Protein AF-A0A2U1AGS2-F1 (afdb_monomer_lite)

Structure (mmCIF, N/CA/C/O backbone):
data_AF-A0A2U1AGS2-F1
#
_entry.id   AF-A0A2U1AGS2-F1
#
loop_
_atom_site.group_PDB
_atom_site.id
_atom_site.type_symbol
_atom_site.label_atom_id
_atom_site.label_alt_id
_atom_site.label_comp_id
_atom_site.label_asym_id
_atom_site.label_entity_id
_atom_site.label_seq_id
_atom_site.pdbx_PDB_ins_code
_atom_site.Cartn_x
_atom_site.Cartn_y
_atom_site.Cartn_z
_atom_site.occupancy
_atom_site.B_iso_or_equiv
_atom_site.auth_seq_id
_atom_site.auth_comp_id
_atom_site.auth_asym_id
_atom_site.auth_atom_id
_atom_site.pdbx_PDB_model_num
ATOM 1 N N . MET A 1 1 ? -42.629 -7.059 48.530 1.00 58.09 1 MET A N 1
ATOM 2 C CA . MET A 1 1 ? -41.581 -8.035 48.136 1.00 58.09 1 MET A CA 1
ATOM 3 C C . MET A 1 1 ? -41.251 -8.932 49.321 1.00 58.09 1 MET A C 1
ATOM 5 O O . MET A 1 1 ? -41.163 -8.422 50.432 1.00 58.09 1 MET A O 1
ATOM 9 N N . LYS A 1 2 ? -41.100 -10.251 49.124 1.00 70.88 2 LYS A N 1
ATOM 10 C CA . LYS A 1 2 ? -40.708 -11.171 50.209 1.00 70.88 2 LYS A CA 1
ATOM 11 C C . LYS A 1 2 ? -39.298 -10.796 50.698 1.00 70.88 2 LYS A C 1
ATOM 13 O O . LYS A 1 2 ? -38.427 -10.544 49.869 1.00 70.88 2 LYS A O 1
ATOM 18 N N . LYS A 1 3 ? -39.062 -10.765 52.020 1.00 72.81 3 LYS A N 1
ATOM 19 C CA . LYS A 1 3 ? -37.763 -10.380 52.626 1.00 72.81 3 LYS A CA 1
ATOM 20 C C . LYS A 1 3 ? -36.568 -11.114 51.999 1.00 72.81 3 LYS A C 1
ATOM 22 O O . LYS A 1 3 ? -35.534 -10.499 51.773 1.00 72.81 3 LYS A O 1
ATOM 27 N N . GLY A 1 4 ? -36.737 -12.390 51.644 1.00 77.31 4 GLY A N 1
ATOM 28 C CA . GLY A 1 4 ? -35.700 -13.181 50.973 1.00 77.31 4 GLY A CA 1
ATOM 29 C C . GLY A 1 4 ? -35.275 -12.617 49.614 1.00 77.31 4 GLY A C 1
ATOM 30 O O . GLY A 1 4 ? -34.086 -12.583 49.324 1.00 77.31 4 GLY A O 1
ATOM 31 N N . THR A 1 5 ? -36.209 -12.102 48.811 1.00 78.81 5 THR A N 1
ATOM 32 C CA . THR A 1 5 ? -35.908 -11.500 47.501 1.00 78.81 5 THR A CA 1
ATOM 33 C C . THR A 1 5 ? -35.129 -10.195 47.654 1.00 78.81 5 THR A C 1
ATOM 35 O O . THR A 1 5 ? -34.200 -9.950 46.897 1.00 78.81 5 THR A O 1
ATOM 38 N N . ILE A 1 6 ? -35.456 -9.385 48.667 1.00 81.94 6 ILE A N 1
ATOM 39 C CA . ILE A 1 6 ? -34.728 -8.140 48.965 1.00 81.94 6 ILE A CA 1
ATOM 40 C C . ILE A 1 6 ? -33.284 -8.457 49.371 1.00 81.94 6 ILE A C 1
ATOM 42 O O . ILE A 1 6 ? -32.361 -7.839 48.855 1.00 81.94 6 ILE A O 1
ATOM 46 N N . ILE A 1 7 ? -33.077 -9.457 50.234 1.00 83.88 7 ILE A N 1
ATOM 47 C CA . ILE A 1 7 ? -31.734 -9.873 50.664 1.00 83.88 7 ILE A CA 1
ATOM 48 C C . ILE A 1 7 ? -30.904 -10.367 49.471 1.00 83.88 7 ILE A C 1
ATOM 50 O O . ILE A 1 7 ? -29.756 -9.962 49.335 1.00 83.88 7 ILE A O 1
ATOM 54 N N . HIS A 1 8 ? -31.476 -11.176 48.573 1.00 80.75 8 HIS A N 1
ATOM 55 C CA . HIS A 1 8 ? -30.756 -11.655 47.385 1.00 80.75 8 HIS A CA 1
ATOM 56 C C . HIS A 1 8 ? -30.372 -10.516 46.433 1.00 80.75 8 HIS A C 1
ATOM 58 O O . HIS A 1 8 ? -29.247 -10.492 45.941 1.00 80.75 8 HIS A O 1
ATOM 64 N N . VAL A 1 9 ? -31.270 -9.547 46.216 1.00 85.12 9 VAL A N 1
ATOM 65 C CA . VAL A 1 9 ? -30.970 -8.356 45.405 1.00 85.12 9 VAL A CA 1
ATOM 66 C C . VAL A 1 9 ? -29.850 -7.536 46.046 1.00 85.12 9 VAL A C 1
ATOM 68 O O . VAL A 1 9 ? -28.911 -7.151 45.357 1.00 85.12 9 VAL A O 1
ATOM 71 N N . VAL A 1 10 ? -29.893 -7.322 47.365 1.00 86.44 10 VAL A N 1
ATOM 72 C CA . VAL A 1 10 ? -28.835 -6.600 48.090 1.00 86.44 10 VAL A CA 1
ATOM 73 C C . VAL A 1 10 ? -27.498 -7.336 47.991 1.00 86.44 10 VAL A C 1
ATOM 75 O O . VAL A 1 10 ? -26.488 -6.706 47.699 1.00 86.44 10 VAL A O 1
ATOM 78 N N . VAL A 1 11 ? -27.477 -8.660 48.164 1.00 87.94 11 VAL A N 1
ATOM 79 C CA . VAL A 1 11 ? -26.253 -9.465 48.027 1.00 87.94 11 VAL A CA 1
ATOM 80 C C . VAL A 1 11 ? -25.698 -9.398 46.602 1.00 87.94 11 VAL A C 1
ATOM 82 O O . VAL A 1 11 ? -24.493 -9.220 46.447 1.00 87.94 11 VAL A O 1
ATOM 85 N N . MET A 1 12 ? -26.544 -9.460 45.564 1.00 84.44 12 MET A N 1
ATOM 86 C CA . MET A 1 12 ? -26.096 -9.265 44.177 1.00 84.44 12 MET A CA 1
ATOM 87 C C . MET A 1 12 ? -25.493 -7.876 43.965 1.00 84.44 12 MET A C 1
ATOM 89 O O . MET A 1 12 ? -24.411 -7.770 43.397 1.00 84.44 12 MET A O 1
ATOM 93 N N . VAL A 1 13 ? -26.151 -6.816 44.442 1.00 85.75 13 VAL A N 1
ATOM 94 C CA . VAL A 1 13 ? -25.647 -5.441 44.302 1.00 85.75 13 VAL A CA 1
ATOM 95 C C . VAL A 1 13 ? -24.306 -5.277 45.022 1.00 85.75 13 VAL A C 1
ATOM 97 O O . VAL A 1 13 ? -23.363 -4.750 44.438 1.00 85.75 13 VAL A O 1
ATOM 100 N N . VAL A 1 14 ? -24.179 -5.782 46.253 1.00 88.06 14 VAL A N 1
ATOM 101 C CA . VAL A 1 14 ? -22.920 -5.739 47.014 1.00 88.06 14 VAL A CA 1
ATOM 102 C C . VAL A 1 14 ? -21.821 -6.537 46.311 1.00 88.06 14 VAL A C 1
ATOM 104 O O . VAL A 1 14 ? -20.693 -6.057 46.227 1.00 88.06 14 VAL A O 1
ATOM 107 N N . ALA A 1 15 ? -22.134 -7.710 45.755 1.00 83.31 15 ALA A N 1
ATOM 108 C CA . ALA A 1 15 ? -21.175 -8.511 44.998 1.00 83.31 15 ALA A CA 1
ATOM 109 C C . ALA A 1 15 ? -20.701 -7.794 43.723 1.00 83.31 15 ALA A C 1
ATOM 111 O O . ALA A 1 15 ? -19.506 -7.801 43.431 1.00 83.31 15 ALA A O 1
ATOM 112 N N . VAL A 1 16 ? -21.603 -7.120 43.000 1.00 80.88 16 VAL A N 1
ATOM 113 C CA . VAL A 1 16 ? -21.254 -6.307 41.823 1.00 80.88 16 VAL A CA 1
ATOM 114 C C . VAL A 1 16 ? -20.361 -5.134 42.221 1.00 80.88 16 VAL A C 1
ATOM 116 O O . VAL A 1 16 ? -19.341 -4.905 41.573 1.00 80.88 16 VAL A O 1
ATOM 119 N N . ILE A 1 17 ? -20.682 -4.421 43.305 1.00 81.25 17 ILE A N 1
ATOM 120 C CA . ILE A 1 17 ? -19.866 -3.299 43.794 1.00 81.25 17 ILE A CA 1
ATOM 121 C C . ILE A 1 17 ? -18.477 -3.789 44.222 1.00 81.25 17 ILE A C 1
ATOM 123 O O . ILE A 1 17 ? -17.474 -3.230 43.783 1.00 81.25 17 ILE A O 1
ATOM 127 N N . ALA A 1 18 ? -18.398 -4.855 45.022 1.00 81.94 18 ALA A N 1
ATOM 128 C CA . ALA A 1 18 ? -17.130 -5.421 45.478 1.00 81.94 18 ALA A CA 1
ATOM 129 C C . ALA A 1 18 ? -16.278 -5.935 44.306 1.00 81.94 18 ALA A C 1
ATOM 131 O O . ALA A 1 18 ? -15.081 -5.656 44.247 1.00 81.94 18 ALA A O 1
ATOM 132 N N . GLY A 1 19 ? -16.898 -6.617 43.337 1.00 77.69 19 GLY A N 1
ATOM 133 C CA . GLY A 1 19 ? -16.243 -7.045 42.101 1.00 77.69 19 GLY A CA 1
ATOM 134 C C . GLY A 1 19 ? -15.741 -5.865 41.267 1.00 77.69 19 GLY A C 1
ATOM 135 O O . GLY A 1 19 ? -14.625 -5.902 40.756 1.00 77.69 19 GLY A O 1
ATOM 136 N N . THR A 1 20 ? -16.513 -4.778 41.202 1.00 73.88 20 THR A N 1
ATOM 137 C CA . THR A 1 20 ? -16.118 -3.540 40.512 1.00 73.88 20 THR A CA 1
ATOM 138 C C . THR A 1 20 ? -14.924 -2.882 41.203 1.00 73.88 20 THR A C 1
ATOM 140 O O . THR A 1 20 ? -13.955 -2.532 40.536 1.00 73.88 20 THR A O 1
ATOM 143 N N . MET A 1 21 ? -14.931 -2.772 42.536 1.00 79.44 21 MET A N 1
ATOM 144 C CA . MET A 1 21 ? -13.804 -2.221 43.300 1.00 79.44 21 MET A CA 1
ATOM 145 C C . MET A 1 21 ? -12.535 -3.065 43.144 1.00 79.44 21 MET A C 1
ATOM 147 O O . MET A 1 21 ? -11.450 -2.516 42.946 1.00 79.44 21 MET A O 1
ATOM 151 N N . LEU A 1 22 ? -12.665 -4.394 43.192 1.00 79.19 22 LEU A N 1
ATOM 152 C CA . LEU A 1 22 ? -11.548 -5.311 42.978 1.00 79.19 22 LEU A CA 1
ATOM 153 C C . LEU A 1 22 ? -10.995 -5.179 41.555 1.00 79.19 22 LEU A C 1
ATOM 155 O O . LEU A 1 22 ? -9.783 -5.103 41.377 1.00 79.19 22 LEU A O 1
ATOM 159 N N . ALA A 1 23 ? -11.871 -5.094 40.552 1.00 71.62 23 ALA A N 1
ATOM 160 C CA . ALA A 1 23 ? -11.475 -4.895 39.166 1.00 71.62 23 ALA A CA 1
ATOM 161 C C . ALA A 1 23 ? -10.789 -3.543 38.949 1.00 71.62 23 ALA A C 1
ATOM 163 O O . ALA A 1 23 ? -9.790 -3.497 38.242 1.00 71.62 23 ALA A O 1
ATOM 164 N N . ILE A 1 24 ? -11.261 -2.459 39.576 1.00 73.50 24 ILE A N 1
ATOM 165 C CA . ILE A 1 24 ? -10.598 -1.145 39.521 1.00 73.50 24 ILE A CA 1
ATOM 166 C C . ILE A 1 24 ? -9.190 -1.236 40.113 1.00 73.50 24 ILE A C 1
ATOM 168 O O . ILE A 1 24 ? -8.235 -0.785 39.483 1.00 73.50 24 ILE A O 1
ATOM 172 N N . LYS A 1 25 ? -9.044 -1.856 41.292 1.00 79.12 25 LYS A N 1
ATOM 173 C CA . LYS A 1 25 ? -7.737 -2.032 41.936 1.00 79.12 25 LYS A CA 1
ATOM 174 C C . LYS A 1 25 ? -6.793 -2.871 41.072 1.00 79.12 25 LYS A C 1
ATOM 176 O O . LYS A 1 25 ? -5.693 -2.424 40.776 1.00 79.12 25 LYS A O 1
ATOM 181 N N . LEU A 1 26 ? -7.250 -4.031 40.599 1.00 74.25 26 LEU A N 1
ATOM 182 C CA . LEU A 1 26 ? -6.474 -4.904 39.715 1.00 74.25 26 LEU A CA 1
ATOM 183 C C . LEU A 1 26 ? -6.106 -4.217 38.399 1.00 74.25 26 LEU A C 1
ATOM 185 O O . LEU A 1 26 ? -5.007 -4.425 37.901 1.00 74.25 26 LEU A O 1
ATOM 189 N N . ASN A 1 27 ? -6.995 -3.399 37.834 1.00 67.69 27 ASN A N 1
ATOM 190 C CA . ASN A 1 27 ? -6.707 -2.656 36.611 1.00 67.69 27 ASN A CA 1
ATOM 191 C C . ASN A 1 27 ? -5.643 -1.577 36.862 1.00 67.69 27 ASN A C 1
ATOM 193 O O . ASN A 1 27 ? -4.726 -1.432 36.063 1.00 67.69 27 ASN A O 1
ATOM 197 N N . ASN A 1 28 ? -5.697 -0.872 37.995 1.00 71.19 28 ASN A N 1
ATOM 198 C CA . ASN A 1 28 ? -4.660 0.091 38.378 1.00 71.19 28 ASN A CA 1
ATOM 199 C C . ASN A 1 28 ? -3.303 -0.587 38.627 1.00 71.19 28 ASN A C 1
ATOM 201 O O . ASN A 1 28 ? -2.285 -0.105 38.134 1.00 71.19 28 ASN A O 1
ATOM 205 N N . ASP A 1 29 ? -3.291 -1.734 39.308 1.00 74.12 29 ASP A N 1
ATOM 206 C CA . ASP A 1 29 ? -2.073 -2.517 39.544 1.00 74.12 29 ASP A CA 1
ATOM 207 C C . ASP A 1 29 ? -1.508 -3.075 38.219 1.00 74.12 29 ASP A C 1
ATOM 209 O O . ASP A 1 29 ? -0.303 -3.030 37.976 1.00 74.12 29 ASP A O 1
ATOM 213 N N . GLN A 1 30 ? -2.373 -3.532 37.304 1.00 62.41 30 GLN A N 1
ATOM 214 C CA . GLN A 1 30 ? -1.973 -3.948 35.955 1.00 62.41 30 GLN A CA 1
ATOM 215 C C . GLN A 1 30 ? -1.433 -2.789 35.118 1.00 62.41 30 GLN A C 1
ATOM 217 O O . GLN A 1 30 ? -0.483 -2.999 34.375 1.00 62.41 30 GLN A O 1
ATOM 222 N N . ARG A 1 31 ? -1.996 -1.581 35.236 1.00 65.50 31 ARG A N 1
ATOM 223 C CA . ARG A 1 31 ? -1.488 -0.373 34.563 1.00 65.50 31 ARG A CA 1
ATOM 224 C C . ARG A 1 31 ? -0.111 0.039 35.082 1.00 65.50 31 ARG A C 1
ATOM 226 O O . ARG A 1 31 ? 0.706 0.509 34.301 1.00 65.50 31 ARG A O 1
ATOM 233 N N . ALA A 1 32 ? 0.166 -0.170 36.370 1.00 67.25 32 ALA A N 1
ATOM 234 C CA . ALA A 1 32 ? 1.488 0.077 36.947 1.00 67.25 32 ALA A CA 1
ATOM 235 C C . ALA A 1 32 ? 2.553 -0.913 36.437 1.00 67.25 32 ALA A C 1
ATOM 237 O O . ALA A 1 32 ? 3.723 -0.556 36.329 1.00 67.25 32 ALA A O 1
ATOM 238 N N . LEU A 1 33 ? 2.152 -2.147 36.111 1.00 60.88 33 LEU A N 1
ATOM 239 C CA . LEU A 1 33 ? 3.040 -3.199 35.598 1.00 60.88 33 LEU A CA 1
ATOM 240 C C . LEU A 1 33 ? 3.139 -3.219 34.064 1.00 60.88 33 LEU A C 1
ATOM 242 O O . LEU A 1 33 ? 4.148 -3.654 33.517 1.00 60.88 33 LEU A O 1
ATOM 246 N N . ILE A 1 34 ? 2.090 -2.770 33.372 1.00 58.69 34 ILE A N 1
ATOM 247 C CA . ILE A 1 34 ? 1.965 -2.734 31.913 1.00 58.69 34 ILE A CA 1
ATOM 248 C C . ILE A 1 34 ? 1.429 -1.344 31.534 1.00 58.69 34 ILE A C 1
ATOM 250 O O . ILE A 1 34 ? 0.213 -1.170 31.403 1.00 58.69 34 ILE A O 1
ATOM 254 N N . PRO A 1 35 ? 2.309 -0.345 31.350 1.00 57.38 35 PRO A N 1
ATOM 255 C CA . PRO A 1 35 ? 1.904 1.026 31.032 1.00 57.38 35 PRO A CA 1
ATOM 256 C C . PRO A 1 35 ? 1.048 1.111 29.760 1.00 57.38 35 PRO A C 1
ATOM 258 O O . PRO A 1 35 ? 0.090 1.875 29.713 1.00 57.38 35 PRO A O 1
ATOM 261 N N . GLU A 1 36 ? 1.313 0.245 28.774 1.00 52.34 36 GLU A N 1
ATOM 262 C CA . GLU A 1 36 ? 0.548 0.146 27.519 1.00 52.34 36 GLU A CA 1
ATOM 263 C C . GLU A 1 36 ? -0.945 -0.156 27.753 1.00 52.34 36 GLU A C 1
ATOM 265 O O . GLU A 1 36 ? -1.805 0.299 27.003 1.00 52.34 36 GLU A O 1
ATOM 270 N N . LYS A 1 37 ? -1.306 -0.867 28.834 1.00 51.22 37 LYS A N 1
ATOM 271 C CA . LYS A 1 37 ? -2.715 -1.155 29.161 1.00 51.22 37 LYS A CA 1
ATOM 272 C C . LYS A 1 37 ? -3.504 0.088 29.571 1.00 51.22 37 LYS A C 1
ATOM 274 O O . LYS A 1 37 ? -4.732 0.075 29.468 1.00 51.22 37 LYS A O 1
ATOM 279 N N . ALA A 1 38 ? -2.829 1.137 30.048 1.00 54.38 38 ALA A N 1
ATOM 280 C CA . ALA A 1 38 ? -3.473 2.394 30.417 1.00 54.38 38 ALA A CA 1
ATOM 281 C C . ALA A 1 38 ? -4.030 3.134 29.193 1.00 54.38 38 ALA A C 1
ATOM 283 O O . ALA A 1 38 ? -5.056 3.800 29.312 1.00 54.38 38 ALA A O 1
ATOM 284 N N . GLU A 1 39 ? -3.399 2.965 28.029 1.00 51.28 39 GLU A N 1
ATOM 285 C CA . GLU A 1 39 ? -3.841 3.558 26.762 1.00 51.28 39 GLU A CA 1
ATOM 286 C C . GLU A 1 39 ? -4.934 2.734 26.069 1.00 51.28 39 GLU A C 1
ATOM 288 O O . GLU A 1 39 ? -5.695 3.263 25.263 1.00 51.28 39 GLU A O 1
ATOM 293 N N . LEU A 1 40 ? -5.023 1.441 26.391 1.00 50.81 40 LEU A N 1
ATOM 294 C CA . LEU A 1 40 ? -5.789 0.476 25.610 1.00 50.81 40 LEU A CA 1
ATOM 295 C C . LEU A 1 40 ? -7.205 0.231 26.180 1.00 50.81 40 LEU A C 1
ATOM 297 O O . LEU A 1 40 ? -8.161 0.229 25.415 1.00 50.81 40 LEU A O 1
ATOM 301 N N . ALA A 1 41 ? -7.401 0.080 27.496 1.00 53.53 41 ALA A N 1
ATOM 302 C CA . ALA A 1 41 ? -8.739 -0.172 28.063 1.00 53.53 41 ALA A CA 1
ATOM 303 C C . ALA A 1 41 ? -9.100 0.835 29.167 1.00 53.53 41 ALA A C 1
ATOM 305 O O . ALA A 1 41 ? -8.562 0.802 30.283 1.00 53.53 41 ALA A O 1
ATOM 306 N N . ALA A 1 42 ? -10.038 1.738 28.862 1.00 57.19 42 ALA A N 1
ATOM 307 C CA . ALA A 1 42 ? -10.397 2.854 29.739 1.00 57.19 42 ALA A CA 1
ATOM 308 C C . ALA A 1 42 ? -11.571 2.545 30.687 1.00 57.19 42 ALA A C 1
ATOM 310 O O . ALA A 1 42 ? -11.637 3.134 31.767 1.00 57.19 42 ALA A O 1
ATOM 311 N N . ILE A 1 43 ? -12.474 1.621 30.329 1.00 58.75 43 ILE A N 1
ATOM 312 C CA . ILE A 1 43 ? -13.751 1.443 31.041 1.00 58.75 43 ILE A CA 1
ATOM 313 C C . ILE A 1 43 ? -13.682 0.278 32.052 1.00 58.75 43 ILE A C 1
ATOM 315 O O . ILE A 1 43 ? -13.502 -0.878 31.660 1.00 58.75 43 ILE A O 1
ATOM 319 N N . PRO A 1 44 ? -13.864 0.527 33.364 1.00 54.66 44 PRO A N 1
ATOM 320 C CA . PRO A 1 44 ? -13.824 -0.515 34.386 1.00 54.66 44 PRO A CA 1
ATOM 321 C C . PRO A 1 44 ? -15.158 -1.279 34.462 1.00 54.66 44 PRO A C 1
ATOM 323 O O . PRO A 1 44 ? -15.993 -1.004 35.317 1.00 54.66 44 PRO A O 1
ATOM 326 N N . VAL A 1 45 ? -15.361 -2.279 33.596 1.00 59.28 45 VAL A N 1
ATOM 327 C CA . VAL A 1 45 ? -16.584 -3.122 33.589 1.00 59.28 45 VAL A CA 1
ATOM 328 C C . VAL A 1 45 ? -16.404 -4.431 34.373 1.00 59.28 45 VAL A C 1
ATOM 330 O O . VAL A 1 45 ? -16.845 -5.492 33.945 1.00 59.28 45 VAL A O 1
ATOM 333 N N . GLY A 1 46 ? -15.685 -4.423 35.498 1.00 58.84 46 GLY A N 1
ATOM 334 C CA . GLY A 1 46 ? -15.598 -5.615 36.361 1.00 58.84 46 GLY A CA 1
ATOM 335 C C . GLY A 1 46 ? -14.975 -6.868 35.713 1.00 58.84 46 GLY A C 1
ATOM 336 O O . GLY A 1 46 ? -15.240 -7.974 36.168 1.00 58.84 46 GLY A O 1
ATOM 337 N N . GLY A 1 47 ? -14.207 -6.723 34.626 1.00 65.12 47 GLY A N 1
ATOM 338 C CA . GLY A 1 47 ? -13.702 -7.849 33.826 1.00 65.12 47 GLY A CA 1
ATOM 339 C C . GLY A 1 47 ? -14.590 -8.255 32.639 1.00 65.12 47 GLY A C 1
ATOM 340 O O . GLY A 1 47 ? -14.105 -8.954 31.757 1.00 65.12 47 GLY A O 1
ATOM 341 N N . PHE A 1 48 ? -15.813 -7.729 32.518 1.00 76.19 48 PHE A N 1
ATOM 342 C CA . PHE A 1 48 ? -16.749 -7.994 31.410 1.00 76.19 48 PHE A CA 1
ATOM 343 C C . PHE A 1 48 ? -16.532 -7.117 30.168 1.00 76.19 48 PHE A C 1
ATOM 345 O O . PHE A 1 48 ? -17.374 -7.089 29.280 1.00 76.19 48 PHE A O 1
ATOM 352 N N . HIS A 1 49 ? -15.409 -6.406 30.087 1.00 79.75 49 HIS A N 1
ATOM 353 C CA . HIS A 1 49 ? -15.061 -5.525 28.969 1.00 79.75 49 HIS A CA 1
ATOM 354 C C . HIS A 1 49 ? -15.177 -6.213 27.597 1.00 79.75 49 HIS A C 1
ATOM 356 O O . HIS A 1 49 ? -15.781 -5.638 26.702 1.00 79.75 49 HIS A O 1
ATOM 362 N N . LYS A 1 50 ? -14.718 -7.468 27.459 1.00 80.25 50 LYS A N 1
ATOM 363 C CA . LYS A 1 50 ? -14.880 -8.263 26.226 1.00 80.25 50 LYS A CA 1
ATOM 364 C C . LYS A 1 50 ? -16.346 -8.541 25.883 1.00 80.25 50 LYS A C 1
ATOM 366 O O . LYS A 1 50 ? -16.772 -8.274 24.773 1.00 80.25 50 LYS A O 1
ATOM 371 N N . PHE A 1 51 ? -17.134 -8.998 26.857 1.00 83.62 51 PHE A N 1
ATOM 372 C CA . PHE A 1 51 ? -18.565 -9.243 26.652 1.00 83.62 51 PHE A CA 1
ATOM 373 C C . PHE A 1 51 ? -19.318 -7.955 26.290 1.00 83.62 51 PHE A C 1
ATOM 375 O O . PHE A 1 51 ? -20.154 -7.946 25.393 1.00 83.62 51 PHE A O 1
ATOM 382 N N . ALA A 1 52 ? -19.006 -6.850 26.970 1.00 85.56 52 ALA A N 1
ATOM 383 C CA . ALA A 1 52 ? -19.570 -5.545 26.657 1.00 85.56 52 ALA A CA 1
ATOM 384 C C . ALA A 1 52 ? -19.160 -5.076 25.252 1.00 85.56 52 ALA A C 1
ATOM 386 O O . ALA A 1 52 ? -20.006 -4.555 24.532 1.00 85.56 52 ALA A O 1
ATOM 387 N N . ALA A 1 53 ? -17.906 -5.302 24.845 1.00 88.56 53 ALA A N 1
ATOM 388 C CA . ALA A 1 53 ? -17.439 -5.012 23.493 1.00 88.56 53 ALA A CA 1
ATOM 389 C C . ALA A 1 53 ? -18.193 -5.835 22.442 1.00 88.56 53 ALA A C 1
ATOM 391 O O . ALA A 1 53 ? -18.619 -5.268 21.444 1.00 88.56 53 ALA A O 1
ATOM 392 N N . ASP A 1 54 ? -18.432 -7.128 22.678 1.00 88.94 54 ASP A N 1
ATOM 393 C CA . ASP A 1 54 ? -19.200 -7.980 21.759 1.00 88.94 54 ASP A CA 1
ATOM 394 C C . ASP A 1 54 ? -20.644 -7.476 21.589 1.00 88.94 54 ASP A C 1
ATOM 396 O O . ASP A 1 54 ? -21.151 -7.381 20.469 1.00 88.94 54 ASP A O 1
ATOM 400 N N . VAL A 1 55 ? -21.305 -7.100 22.691 1.00 90.56 55 VAL A N 1
ATOM 401 C CA . VAL A 1 55 ? -22.662 -6.528 22.658 1.00 90.56 55 VAL A CA 1
ATOM 402 C C . VAL A 1 55 ? -22.674 -5.193 21.914 1.00 90.56 55 VAL A C 1
ATOM 404 O O . VAL A 1 55 ? -23.494 -4.998 21.016 1.00 90.56 55 VAL A O 1
ATOM 407 N N . GLU A 1 56 ? -21.760 -4.284 22.249 1.00 91.19 56 GLU A N 1
ATOM 408 C CA . GLU A 1 56 ? -21.635 -2.994 21.563 1.00 91.19 56 GLU A CA 1
ATOM 409 C C . GLU A 1 56 ? -21.283 -3.183 20.081 1.00 91.19 56 GLU A C 1
ATOM 411 O O . GLU A 1 56 ? -21.755 -2.422 19.241 1.00 91.19 56 GLU A O 1
ATOM 416 N N . TRP A 1 57 ? -20.526 -4.225 19.722 1.00 91.88 57 TRP A N 1
ATOM 417 C CA . TRP A 1 57 ? -20.157 -4.511 18.338 1.00 91.88 57 TRP A CA 1
ATOM 418 C C . TRP A 1 57 ? -21.381 -4.952 17.542 1.00 91.88 57 TRP A C 1
ATOM 420 O O . TRP A 1 57 ? -21.613 -4.463 16.439 1.00 91.88 57 TRP A O 1
ATOM 430 N N . MET A 1 58 ? -22.223 -5.814 18.118 1.00 92.25 58 MET A N 1
ATOM 431 C CA . MET A 1 58 ? -23.498 -6.190 17.503 1.00 92.25 58 MET A CA 1
ATOM 432 C C . MET A 1 58 ? -24.422 -4.980 17.315 1.00 92.25 58 MET A C 1
ATOM 434 O O . MET A 1 58 ? -25.043 -4.839 16.259 1.00 92.25 58 MET A O 1
ATOM 438 N N . LEU A 1 59 ? -24.501 -4.092 18.311 1.00 93.50 59 LEU A N 1
ATOM 439 C CA . LEU A 1 59 ? -25.292 -2.861 18.219 1.00 93.50 59 LEU A CA 1
ATOM 440 C C . LEU A 1 59 ? -24.736 -1.905 17.161 1.00 93.50 59 LEU A C 1
ATOM 442 O O . LEU A 1 59 ? -25.508 -1.321 16.402 1.00 93.50 59 LEU A O 1
ATOM 446 N N . PHE A 1 60 ? -23.413 -1.775 17.084 1.00 94.12 60 PHE A N 1
ATOM 447 C CA . PHE A 1 60 ? -22.730 -0.979 16.075 1.00 94.12 60 PHE A CA 1
ATOM 448 C C . PHE A 1 60 ? -23.000 -1.505 14.667 1.00 94.12 60 PHE A C 1
ATOM 450 O O . PHE A 1 60 ? -23.420 -0.737 13.811 1.00 94.12 60 PHE A O 1
ATOM 457 N N . VAL A 1 61 ? -22.849 -2.812 14.432 1.00 92.56 61 VAL A N 1
ATOM 458 C CA . VAL A 1 61 ? -23.133 -3.427 13.126 1.00 92.56 61 VAL A CA 1
ATOM 459 C C . VAL A 1 61 ? -24.595 -3.227 12.723 1.00 92.56 61 VAL A C 1
ATOM 461 O O . VAL A 1 61 ? -24.866 -2.905 11.570 1.00 92.56 61 VAL A O 1
ATOM 464 N N . ASN A 1 62 ? -25.539 -3.368 13.658 1.00 94.19 62 ASN A N 1
ATOM 465 C CA . ASN A 1 62 ? -26.955 -3.131 13.376 1.00 94.19 62 ASN A CA 1
ATOM 466 C C . ASN A 1 62 ? -27.237 -1.656 13.034 1.00 94.19 62 ASN A C 1
ATOM 468 O O . ASN A 1 62 ? -27.959 -1.372 12.084 1.00 94.19 62 ASN A O 1
ATOM 472 N N . TYR A 1 63 ? -26.625 -0.721 13.768 1.00 94.75 63 TYR A N 1
ATOM 473 C CA . TYR A 1 63 ? -26.720 0.710 13.476 1.00 94.75 63 TYR A CA 1
ATOM 474 C C . TYR A 1 63 ? -26.136 1.046 12.100 1.00 94.75 63 TYR A C 1
ATOM 476 O O . TYR A 1 63 ? -26.805 1.671 11.286 1.00 94.75 63 TYR A O 1
ATOM 484 N N . MET A 1 64 ? -24.931 0.558 11.796 1.00 93.88 64 MET A N 1
ATOM 485 C CA . MET A 1 64 ? -24.310 0.722 10.480 1.00 93.88 64 MET A CA 1
ATOM 486 C C . MET A 1 64 ? -25.184 0.138 9.365 1.00 93.88 64 MET A C 1
ATOM 488 O O . MET A 1 64 ? -25.301 0.740 8.305 1.00 93.88 64 MET A O 1
ATOM 492 N N . GLY A 1 65 ? -25.848 -0.994 9.616 1.00 93.12 65 GLY A N 1
ATOM 493 C CA . GLY A 1 65 ? -26.796 -1.604 8.683 1.00 93.12 65 GLY A CA 1
ATOM 494 C C . GLY A 1 65 ? -28.101 -0.826 8.485 1.00 93.12 65 GLY A C 1
ATOM 495 O O . GLY A 1 65 ? -28.782 -1.059 7.489 1.00 93.12 65 GLY A O 1
ATOM 496 N N . SER A 1 66 ? -28.460 0.096 9.388 1.00 94.31 66 SER A N 1
ATOM 497 C CA . SER A 1 66 ? -29.613 0.986 9.198 1.00 94.31 66 SER A CA 1
ATOM 498 C C . SER A 1 66 ? -29.262 2.284 8.470 1.00 94.31 66 SER A C 1
ATOM 500 O O . SER A 1 66 ? -30.166 3.033 8.102 1.00 94.31 66 SER A O 1
ATOM 502 N N . LEU A 1 67 ? -27.973 2.576 8.275 1.00 93.25 67 LEU A N 1
ATOM 503 C CA . LEU A 1 67 ? -27.508 3.719 7.495 1.00 93.25 67 LEU A CA 1
ATOM 504 C C . LEU A 1 67 ? -27.389 3.338 6.015 1.00 93.25 67 LEU A C 1
ATOM 506 O O . LEU A 1 67 ? -26.968 2.238 5.671 1.00 93.25 67 LEU A O 1
ATOM 510 N N . SER A 1 68 ? -27.728 4.269 5.120 1.00 91.06 68 SER A N 1
ATOM 511 C CA . SER A 1 68 ? -27.450 4.094 3.684 1.00 91.06 68 SER A CA 1
ATOM 512 C C . SER A 1 68 ? -25.977 4.355 3.357 1.00 91.06 68 SER A C 1
ATOM 514 O O . SER A 1 68 ? -25.398 3.684 2.509 1.00 91.06 68 SER A O 1
ATOM 516 N N . THR A 1 69 ? -25.376 5.337 4.031 1.00 93.06 69 THR A N 1
ATOM 517 C CA . THR A 1 69 ? -23.958 5.694 3.937 1.00 93.06 69 THR A CA 1
ATOM 518 C C . THR A 1 69 ? -23.534 6.434 5.203 1.00 93.06 69 THR A C 1
ATOM 520 O O . THR A 1 69 ? -24.378 6.996 5.905 1.00 93.06 69 THR A O 1
ATOM 523 N N . VAL A 1 70 ? -22.229 6.462 5.472 1.00 93.75 70 VAL A N 1
ATOM 524 C CA . VAL A 1 70 ? -21.654 7.381 6.457 1.00 93.75 70 VAL A CA 1
ATOM 525 C C . VAL A 1 70 ? -21.459 8.745 5.796 1.00 93.75 70 VAL A C 1
ATOM 527 O O . VAL A 1 70 ? -20.860 8.842 4.719 1.00 93.75 70 VAL A O 1
ATOM 530 N N . ASP A 1 71 ? -21.990 9.792 6.417 1.00 94.50 71 ASP A N 1
ATOM 531 C CA . ASP A 1 71 ? -21.925 11.173 5.934 1.00 94.50 71 ASP A CA 1
ATOM 532 C C . ASP A 1 71 ? -21.848 12.185 7.081 1.00 94.50 71 ASP A C 1
ATOM 534 O O . ASP A 1 71 ? -21.853 11.817 8.255 1.00 94.50 71 ASP A O 1
ATOM 538 N N . GLU A 1 72 ? -21.756 13.469 6.735 1.00 93.25 72 GLU A N 1
ATOM 539 C CA . GLU A 1 72 ? -21.646 14.576 7.691 1.00 93.25 72 GLU A CA 1
ATOM 540 C C . GLU A 1 72 ? -22.766 14.583 8.746 1.00 93.25 72 GLU A C 1
ATOM 542 O O . GLU A 1 72 ? -22.559 15.082 9.847 1.00 93.25 72 GLU A O 1
ATOM 547 N N . SER A 1 73 ? -23.941 14.011 8.453 1.00 95.56 73 SER A N 1
ATOM 548 C CA . SER A 1 73 ? -25.068 13.985 9.391 1.00 95.56 73 SER A CA 1
ATOM 549 C C . SER A 1 73 ? -24.947 12.919 10.480 1.00 95.56 73 SER A C 1
ATOM 551 O O . SER A 1 73 ? -25.643 13.006 11.490 1.00 95.56 73 SER A O 1
ATOM 553 N N . ASN A 1 74 ? -24.106 11.899 10.277 1.00 95.94 74 ASN A N 1
ATOM 554 C CA . ASN A 1 74 ? -24.052 10.720 11.145 1.00 95.94 74 ASN A CA 1
ATOM 555 C C . ASN A 1 74 ? -22.633 10.290 11.552 1.00 95.94 74 ASN A C 1
ATOM 557 O O . ASN A 1 74 ? -22.491 9.450 12.443 1.00 95.94 74 ASN A O 1
ATOM 561 N N . VAL A 1 75 ? -21.587 10.861 10.945 1.00 96.19 75 VAL A N 1
ATOM 562 C CA . VAL A 1 75 ? -20.191 10.470 11.185 1.00 96.19 75 VAL A CA 1
ATOM 563 C C . VAL A 1 75 ? -19.782 10.629 12.653 1.00 96.19 75 VAL A C 1
ATOM 565 O O . VAL A 1 75 ? -19.120 9.743 13.188 1.00 96.19 75 VAL A O 1
ATOM 568 N N . GLU A 1 76 ? -20.237 11.680 13.340 1.00 96.56 76 GLU A N 1
ATOM 569 C CA . GLU A 1 76 ? -19.933 11.902 14.763 1.00 96.56 76 GLU A CA 1
ATOM 570 C C . GLU A 1 76 ? -20.494 10.783 15.656 1.00 96.56 76 GLU A C 1
ATOM 572 O O . GLU A 1 76 ? -19.799 10.276 16.541 1.00 96.56 76 GLU A O 1
ATOM 577 N N . ASP A 1 77 ? -21.718 10.322 15.379 1.00 95.44 77 ASP A N 1
ATOM 578 C CA . ASP A 1 77 ? -22.341 9.210 16.105 1.00 95.44 77 ASP A CA 1
ATOM 579 C C . ASP A 1 77 ? -21.605 7.888 15.850 1.00 95.44 77 ASP A C 1
ATOM 581 O O . ASP A 1 77 ? -21.413 7.080 16.767 1.00 95.44 77 ASP A O 1
ATOM 585 N N . VAL A 1 78 ? -21.181 7.654 14.603 1.00 96.44 78 VAL A N 1
ATOM 586 C CA . VAL A 1 78 ? -20.381 6.478 14.231 1.00 96.44 78 VAL A CA 1
ATOM 587 C C . VAL A 1 78 ? -19.040 6.506 14.968 1.00 96.44 78 VAL A C 1
ATOM 589 O O . VAL A 1 78 ? -18.669 5.504 15.585 1.00 96.44 78 VAL A O 1
ATOM 592 N N . ILE A 1 79 ? -18.351 7.652 14.981 1.00 96.38 79 ILE A N 1
ATOM 593 C CA . ILE A 1 79 ? -17.089 7.851 15.705 1.00 96.38 79 ILE A CA 1
ATOM 594 C C . ILE A 1 79 ? -17.277 7.571 17.197 1.00 96.38 79 ILE A C 1
ATOM 596 O O . ILE A 1 79 ? -16.535 6.764 17.754 1.00 96.38 79 ILE A O 1
ATOM 600 N N . GLY A 1 80 ? -18.291 8.153 17.842 1.00 95.50 80 GLY A N 1
ATOM 601 C CA . GLY A 1 80 ? -18.521 7.961 19.277 1.00 95.50 80 GLY A CA 1
ATOM 602 C C . GLY A 1 80 ? -18.759 6.493 19.658 1.00 95.50 80 GLY A C 1
ATOM 603 O O . GLY A 1 80 ? -18.284 6.018 20.695 1.00 95.50 80 GLY A O 1
ATOM 604 N N . ARG A 1 81 ? -19.446 5.732 18.796 1.00 95.00 81 ARG A N 1
ATOM 605 C CA . ARG A 1 81 ? -19.633 4.282 18.977 1.00 95.00 81 ARG A CA 1
ATOM 606 C C . ARG A 1 81 ? -18.331 3.506 18.788 1.00 95.00 81 ARG A C 1
ATOM 608 O O . ARG A 1 81 ? -18.040 2.622 19.593 1.00 95.00 81 ARG A O 1
ATOM 615 N N . LEU A 1 82 ? -17.541 3.846 17.768 1.00 94.94 82 LEU A N 1
ATOM 616 C CA . LEU A 1 82 ? -16.227 3.242 17.532 1.00 94.94 82 LEU A CA 1
ATOM 617 C C . LEU A 1 82 ? -15.277 3.493 18.704 1.00 94.94 82 LEU A C 1
ATOM 619 O O . LEU A 1 82 ? -14.642 2.561 19.184 1.00 94.94 82 LEU A O 1
ATOM 623 N N . GLU A 1 83 ? -15.211 4.718 19.218 1.00 93.25 83 GLU A N 1
ATOM 624 C CA . GLU A 1 83 ? -14.361 5.056 20.361 1.00 93.25 83 GLU A CA 1
ATOM 625 C C . GLU A 1 83 ? -14.762 4.293 21.623 1.00 93.25 83 GLU A C 1
ATOM 627 O O . GLU A 1 83 ? -13.896 3.779 22.335 1.00 93.25 83 GLU A O 1
ATOM 632 N N . ARG A 1 84 ? -16.069 4.147 21.881 1.00 90.38 84 ARG A N 1
ATOM 633 C CA . ARG A 1 84 ? -16.556 3.311 22.985 1.00 90.38 84 ARG A CA 1
ATOM 634 C C . ARG A 1 84 ? -16.131 1.854 22.810 1.00 90.38 84 ARG A C 1
ATOM 636 O O . ARG A 1 84 ? -15.688 1.239 23.777 1.00 90.38 84 ARG A O 1
ATOM 643 N N . LEU A 1 85 ? -16.251 1.315 21.600 1.00 91.81 85 LEU A N 1
ATOM 644 C CA . LEU A 1 85 ? -15.830 -0.048 21.288 1.00 91.81 85 LEU A CA 1
ATOM 645 C C . LEU A 1 85 ? -14.330 -0.251 21.497 1.00 91.81 85 LEU A C 1
ATOM 647 O O . LEU A 1 85 ? -13.942 -1.200 22.173 1.00 91.81 85 LEU A O 1
ATOM 651 N N . ILE A 1 86 ? -13.502 0.669 20.999 1.00 91.38 86 ILE A N 1
ATOM 652 C CA . ILE A 1 86 ? -12.043 0.644 21.170 1.00 91.38 86 ILE A CA 1
ATOM 653 C C . ILE A 1 86 ? -11.699 0.705 22.663 1.00 91.38 86 ILE A C 1
ATOM 655 O O . ILE A 1 86 ? -10.848 -0.044 23.130 1.00 91.38 86 ILE A O 1
ATOM 659 N N . ALA A 1 87 ? -12.391 1.543 23.439 1.00 87.56 87 ALA A N 1
ATOM 660 C CA . ALA A 1 87 ? -12.159 1.664 24.876 1.00 87.56 87 ALA A CA 1
ATOM 661 C C . ALA A 1 87 ? -12.533 0.403 25.681 1.00 87.56 87 ALA A C 1
ATOM 663 O O . ALA A 1 87 ? -12.016 0.218 26.790 1.00 87.56 87 ALA A O 1
ATOM 664 N N . LEU A 1 88 ? -13.444 -0.431 25.160 1.00 87.94 88 LEU A N 1
ATOM 665 C CA . LEU A 1 88 ? -13.841 -1.713 25.752 1.00 87.94 88 LEU A CA 1
ATOM 666 C C . LEU A 1 88 ? -12.920 -2.855 25.313 1.00 87.94 88 LEU A C 1
ATOM 668 O O . LEU A 1 88 ? -12.483 -3.644 26.155 1.00 87.94 88 LEU A O 1
ATOM 672 N N . ASP A 1 89 ? -12.629 -2.944 24.016 1.00 88.44 89 ASP A N 1
ATOM 673 C CA . ASP A 1 89 ? -11.736 -3.944 23.444 1.00 88.44 89 ASP A CA 1
ATOM 674 C C . ASP A 1 89 ? -10.799 -3.362 22.368 1.00 88.44 89 ASP A C 1
ATOM 676 O O . ASP A 1 89 ? -11.068 -3.448 21.168 1.00 88.44 89 ASP A O 1
ATOM 680 N N . PRO A 1 90 ? -9.634 -2.847 22.778 1.00 89.12 90 PRO A N 1
ATOM 681 C CA . PRO A 1 90 ? -8.626 -2.286 21.877 1.00 89.12 90 PRO A CA 1
ATOM 682 C C . PRO A 1 90 ? -7.869 -3.355 21.075 1.00 89.12 90 PRO A C 1
ATOM 684 O O . PRO A 1 90 ? -7.053 -3.028 20.216 1.00 89.12 90 PRO A O 1
ATOM 687 N N . ASN A 1 91 ? -8.080 -4.638 21.383 1.00 89.50 91 ASN A N 1
ATOM 688 C CA . ASN A 1 91 ? -7.426 -5.760 20.710 1.00 89.50 91 ASN A CA 1
ATOM 689 C C . ASN A 1 91 ? -8.343 -6.395 19.655 1.00 89.50 91 ASN A C 1
ATOM 691 O O . ASN A 1 91 ? -7.965 -7.393 19.043 1.00 89.50 91 ASN A O 1
ATOM 695 N N . LEU A 1 92 ? -9.548 -5.850 19.458 1.00 88.81 92 LEU A N 1
ATOM 696 C CA . LEU A 1 92 ? -10.480 -6.305 18.437 1.00 88.81 92 LEU A CA 1
ATOM 697 C C . LEU A 1 92 ? -10.028 -5.784 17.069 1.00 88.81 92 LEU A C 1
ATOM 699 O O . LEU A 1 92 ? -10.374 -4.685 16.652 1.00 88.81 92 LEU A O 1
ATOM 703 N N . ASP A 1 93 ? -9.242 -6.574 16.350 1.00 87.00 93 ASP A N 1
ATOM 704 C CA . ASP A 1 93 ? -8.650 -6.175 15.071 1.00 87.00 93 ASP A CA 1
ATOM 705 C C . ASP A 1 93 ? -9.689 -5.800 13.995 1.00 87.00 93 ASP A C 1
ATOM 707 O O . ASP A 1 93 ? -9.519 -4.818 13.265 1.00 87.00 93 ASP A O 1
ATOM 711 N N . LYS A 1 94 ? -10.811 -6.527 13.950 1.00 86.81 94 LYS A N 1
ATOM 712 C CA . LYS A 1 94 ? -11.933 -6.282 13.035 1.00 86.81 94 LYS A CA 1
ATOM 713 C C . LYS A 1 94 ? -12.541 -4.885 13.191 1.00 86.81 94 LYS A C 1
ATOM 715 O O . LYS A 1 94 ? -13.001 -4.312 12.206 1.00 86.81 94 LYS A O 1
ATOM 720 N N . LEU A 1 95 ? -12.498 -4.312 14.394 1.00 91.44 95 LEU A N 1
ATOM 721 C CA . LEU A 1 95 ? -12.987 -2.960 14.672 1.00 91.44 95 LEU A CA 1
ATOM 722 C C . LEU A 1 95 ? -12.213 -1.905 13.880 1.00 91.44 95 LEU A C 1
ATOM 724 O O . LEU A 1 95 ? -12.804 -0.984 13.325 1.00 91.44 95 LEU A O 1
ATOM 728 N N . TYR A 1 96 ? -10.896 -2.063 13.790 1.00 91.75 96 TYR A N 1
ATOM 729 C CA . TYR A 1 96 ? -10.036 -1.149 13.045 1.00 91.75 96 TYR A CA 1
ATOM 730 C C . TYR A 1 96 ? -10.171 -1.350 11.540 1.00 91.75 96 TYR A C 1
ATOM 732 O O . TYR A 1 96 ? -10.216 -0.383 10.786 1.00 91.75 96 TYR A O 1
ATOM 740 N N . LYS A 1 97 ? -10.284 -2.603 11.096 1.00 84.06 97 LYS A N 1
ATOM 741 C CA . LYS A 1 97 ? -10.433 -2.911 9.675 1.00 84.06 97 LYS A CA 1
ATOM 742 C C . LYS A 1 97 ? -11.777 -2.448 9.119 1.00 84.06 97 LYS A C 1
ATOM 744 O O . LYS A 1 97 ? -11.798 -1.707 8.145 1.00 84.06 97 LYS A O 1
ATOM 749 N N . ASP A 1 98 ? -12.876 -2.893 9.715 1.00 85.12 98 ASP A N 1
ATOM 750 C CA . ASP A 1 98 ? -14.213 -2.703 9.149 1.00 85.12 98 ASP A CA 1
ATOM 751 C C . ASP A 1 98 ? -14.882 -1.452 9.732 1.00 85.12 98 ASP A C 1
ATOM 753 O O . ASP A 1 98 ? -15.515 -0.683 9.012 1.00 85.12 98 ASP A O 1
ATOM 757 N N . GLY A 1 99 ? -14.709 -1.222 11.036 1.00 88.31 99 GLY A N 1
ATOM 758 C CA . GLY A 1 99 ? -15.289 -0.079 11.734 1.00 88.31 99 GLY A CA 1
ATOM 759 C C . GLY A 1 99 ? -14.604 1.231 11.358 1.00 88.31 99 GLY A C 1
ATOM 760 O O . GLY A 1 99 ? -15.238 2.111 10.784 1.00 88.31 99 GLY A O 1
ATOM 761 N N . VAL A 1 100 ? -13.303 1.365 11.621 1.00 92.00 100 VAL A N 1
ATOM 762 C CA . VAL A 1 100 ? -12.585 2.627 11.357 1.00 92.00 100 VAL A CA 1
ATOM 763 C C . VAL A 1 100 ? -12.510 2.950 9.860 1.00 92.00 100 VAL A C 1
ATOM 765 O O . VAL A 1 100 ? -12.644 4.109 9.486 1.00 92.00 100 VAL A O 1
ATOM 768 N N . SER A 1 101 ? -12.412 1.959 8.969 1.00 86.75 101 SER A N 1
ATOM 769 C CA . SER A 1 101 ? -12.465 2.240 7.523 1.00 86.75 101 SER A CA 1
ATOM 770 C C . SER A 1 101 ? -13.808 2.822 7.062 1.00 86.75 101 SER A C 1
ATOM 772 O O . SER A 1 101 ? -13.846 3.497 6.037 1.00 86.75 101 SER A O 1
ATOM 774 N N . SER A 1 102 ? -14.903 2.608 7.803 1.00 91.38 102 SER A N 1
ATOM 775 C CA . SER A 1 102 ? -16.221 3.148 7.437 1.00 91.38 102 SER A CA 1
ATOM 776 C C . SER A 1 102 ? -16.311 4.674 7.540 1.00 91.38 102 SER A C 1
ATOM 778 O O . SER A 1 102 ? -17.122 5.283 6.847 1.00 91.38 102 SER A O 1
ATOM 780 N N . ILE A 1 103 ? -15.447 5.296 8.348 1.00 95.25 103 ILE A N 1
ATOM 781 C CA . ILE A 1 103 ? -15.378 6.753 8.515 1.00 95.25 103 ILE A CA 1
ATOM 782 C C . ILE A 1 103 ? -14.254 7.390 7.678 1.00 95.25 103 ILE A C 1
ATOM 784 O O . ILE A 1 103 ? -14.173 8.609 7.610 1.00 95.25 103 ILE A O 1
ATOM 788 N N . ALA A 1 104 ? -13.433 6.601 6.972 1.00 94.88 104 ALA A N 1
ATOM 789 C CA . ALA A 1 104 ? -12.222 7.066 6.282 1.00 94.88 104 ALA A CA 1
ATOM 790 C C . ALA A 1 104 ? -12.438 8.162 5.232 1.00 94.88 104 ALA A C 1
ATOM 792 O O . ALA A 1 104 ? -11.533 8.957 4.990 1.00 94.88 104 ALA A O 1
ATOM 793 N N . ILE A 1 105 ? -13.608 8.191 4.592 1.00 93.69 105 ILE A N 1
ATOM 794 C CA . ILE A 1 105 ? -13.938 9.204 3.584 1.00 93.69 105 ILE A CA 1
ATOM 795 C C . ILE A 1 105 ? -14.382 10.508 4.248 1.00 93.69 105 ILE A C 1
ATOM 797 O O . ILE A 1 105 ? -13.976 11.574 3.795 1.00 93.69 105 ILE A O 1
ATOM 801 N N . GLN A 1 106 ? -15.211 10.416 5.291 1.00 95.75 106 GLN A N 1
ATOM 802 C CA . GLN A 1 106 ? -15.833 11.587 5.914 1.00 95.75 106 GLN A CA 1
ATOM 803 C C . GLN A 1 106 ? -14.967 12.221 6.995 1.00 95.75 106 GLN A C 1
ATOM 805 O O . GLN A 1 106 ? -14.934 13.439 7.111 1.00 95.75 106 GLN A O 1
ATOM 810 N N . ASP A 1 107 ? -14.226 11.409 7.744 1.00 96.50 107 ASP A N 1
ATOM 811 C CA . ASP A 1 107 ? -13.257 11.871 8.730 1.00 96.50 107 ASP A CA 1
ATOM 812 C C . ASP A 1 107 ? -11.935 11.084 8.599 1.00 96.50 107 ASP A C 1
ATOM 814 O O . ASP A 1 107 ? -11.642 10.154 9.371 1.00 96.50 107 ASP A O 1
ATOM 818 N N . PRO A 1 108 ? -11.119 11.408 7.575 1.00 96.81 108 PRO A N 1
ATOM 819 C CA . PRO A 1 108 ? -9.836 10.750 7.355 1.00 96.81 108 PRO A CA 1
ATOM 820 C C . PRO A 1 108 ? -8.845 11.003 8.496 1.00 96.81 108 PRO A C 1
ATOM 822 O O . PRO A 1 108 ? -8.047 10.120 8.812 1.00 96.81 108 PRO A O 1
ATOM 825 N N . GLU A 1 109 ? -8.889 12.178 9.131 1.00 96.69 109 GLU A N 1
ATOM 826 C CA . GLU A 1 109 ? -7.988 12.528 10.232 1.00 96.69 109 GLU A CA 1
ATOM 827 C C . GLU A 1 109 ? -8.256 11.650 11.452 1.00 96.69 109 GLU A C 1
ATOM 829 O O . GLU A 1 109 ? -7.327 11.021 11.975 1.00 96.69 109 GLU A O 1
ATOM 834 N N . LYS A 1 110 ? -9.526 11.514 11.850 1.00 96.88 110 LYS A N 1
ATOM 835 C CA . LYS A 1 110 ? -9.909 10.642 12.959 1.00 96.88 110 LYS A CA 1
ATOM 836 C C . LYS A 1 110 ? -9.631 9.179 12.659 1.00 96.88 110 LYS A C 1
ATOM 838 O O . LYS A 1 110 ? -9.135 8.449 13.519 1.00 96.88 110 LYS A O 1
ATOM 843 N N . SER A 1 111 ? -9.885 8.751 11.426 1.00 96.94 111 SER A N 1
ATOM 844 C CA . SER A 1 111 ? -9.570 7.391 10.981 1.00 96.94 111 SER A CA 1
ATOM 845 C C . SER A 1 111 ? -8.090 7.073 11.163 1.00 96.94 111 SER A C 1
ATOM 847 O O . SER A 1 111 ? -7.728 6.042 11.732 1.00 96.94 111 SER A O 1
ATOM 849 N N . ILE A 1 112 ? -7.222 7.991 10.737 1.00 96.81 112 ILE A N 1
ATOM 850 C CA . ILE A 1 112 ? -5.777 7.863 10.903 1.00 96.81 112 ILE A CA 1
ATOM 851 C C . ILE A 1 112 ? -5.402 7.857 12.384 1.00 96.81 112 ILE A C 1
ATOM 853 O O . ILE A 1 112 ? -4.605 7.014 12.786 1.00 96.81 112 ILE A O 1
ATOM 857 N N . GLU A 1 113 ? -5.975 8.738 13.208 1.00 96.06 113 GLU A N 1
ATOM 858 C CA . GLU A 1 113 ? -5.729 8.761 14.655 1.00 96.06 113 GLU A CA 1
ATOM 859 C C . GLU A 1 113 ? -5.989 7.383 15.293 1.00 96.06 113 GLU A C 1
ATOM 861 O O . GLU A 1 113 ? -5.127 6.840 15.992 1.00 96.06 113 GLU A O 1
ATOM 866 N N . LEU A 1 114 ? -7.153 6.788 15.017 1.00 95.75 114 LEU A N 1
ATOM 867 C CA . LEU A 1 114 ? -7.553 5.496 15.578 1.00 95.75 114 LEU A CA 1
ATOM 868 C C . LEU A 1 114 ? -6.689 4.342 15.046 1.00 95.75 114 LEU A C 1
ATOM 870 O O . LEU A 1 114 ? -6.258 3.486 15.824 1.00 95.75 114 LEU A O 1
ATOM 874 N N . LEU A 1 115 ? -6.380 4.331 13.747 1.00 96.44 115 LEU A N 1
ATOM 875 C CA . LEU A 1 115 ? -5.529 3.304 13.141 1.00 96.44 115 LEU A CA 1
ATOM 876 C C . LEU A 1 115 ? -4.076 3.388 13.631 1.00 96.44 115 LEU A C 1
ATOM 878 O O . LEU A 1 115 ? -3.452 2.356 13.876 1.00 96.44 115 LEU A O 1
ATOM 882 N N . LYS A 1 116 ? -3.531 4.593 13.846 1.00 95.56 116 LYS A N 1
ATOM 883 C CA . LYS A 1 116 ? -2.184 4.779 14.414 1.00 95.56 116 LYS A CA 1
ATOM 884 C C . LYS A 1 116 ? -2.071 4.193 15.818 1.00 95.56 116 LYS A C 1
ATOM 886 O O . LYS A 1 116 ? -1.085 3.515 16.106 1.00 95.56 116 LYS A O 1
ATOM 891 N N . LYS A 1 117 ? -3.084 4.398 16.669 1.00 92.31 117 LYS A N 1
ATOM 892 C CA . LYS A 1 117 ? -3.139 3.771 18.002 1.00 92.31 117 LYS A CA 1
ATOM 893 C C . LYS A 1 117 ? -3.085 2.246 17.890 1.00 92.31 117 LYS A C 1
ATOM 895 O O . LYS A 1 117 ? -2.309 1.606 18.593 1.00 92.31 117 LYS A O 1
ATOM 900 N N . ALA A 1 118 ? -3.831 1.671 16.949 1.00 93.25 118 ALA A N 1
ATOM 901 C CA . ALA A 1 118 ? -3.830 0.231 16.707 1.00 93.25 118 ALA A CA 1
ATOM 902 C C . ALA A 1 118 ? -2.493 -0.296 16.161 1.00 93.25 118 ALA A C 1
ATOM 904 O O . ALA A 1 118 ? -2.051 -1.372 16.562 1.00 93.25 118 ALA A O 1
ATOM 905 N N . CYS A 1 119 ? -1.803 0.463 15.300 1.00 93.88 119 CYS A N 1
ATOM 906 C CA . CYS A 1 119 ? -0.457 0.114 14.839 1.00 93.88 119 CYS A CA 1
ATOM 907 C C . CYS A 1 119 ? 0.530 -0.045 16.004 1.00 93.88 119 CYS A C 1
ATOM 909 O O . CYS A 1 119 ? 1.387 -0.927 15.945 1.00 93.88 119 CYS A O 1
ATOM 911 N N . ASN A 1 120 ? 0.399 0.771 17.050 1.00 91.06 120 ASN A N 1
ATOM 912 C CA . ASN A 1 120 ? 1.288 0.761 18.214 1.00 91.06 120 ASN A CA 1
ATOM 913 C C . ASN A 1 120 ? 0.876 -0.257 19.294 1.00 91.06 120 ASN A C 1
ATOM 915 O O . ASN A 1 120 ? 1.618 -0.463 20.249 1.00 91.06 120 ASN A O 1
ATOM 919 N N . ASN A 1 121 ? -0.271 -0.927 19.145 1.00 88.88 121 ASN A N 1
ATOM 920 C CA . ASN A 1 121 ? -0.731 -1.935 20.095 1.00 88.88 121 ASN A CA 1
ATOM 921 C C . ASN A 1 121 ? 0.092 -3.232 19.962 1.00 88.88 121 ASN A C 1
ATOM 923 O O . ASN A 1 121 ? 0.076 -3.892 18.917 1.00 88.88 121 ASN A O 1
ATOM 927 N N . SER A 1 122 ? 0.763 -3.636 21.047 1.00 87.75 122 SER A N 1
ATOM 928 C CA . SER A 1 122 ? 1.593 -4.846 21.109 1.00 87.75 122 SER A CA 1
ATOM 929 C C . SER A 1 122 ? 0.826 -6.138 20.795 1.00 87.75 122 SER A C 1
ATOM 931 O O . SER A 1 122 ? 1.388 -7.062 20.208 1.00 87.75 122 SER A O 1
ATOM 933 N N . GLN A 1 123 ? -0.476 -6.189 21.082 1.00 87.69 123 GLN A N 1
ATOM 934 C CA . GLN A 1 123 ? -1.333 -7.346 20.794 1.00 87.69 123 GLN A CA 1
ATOM 935 C C . GLN A 1 123 ? -1.752 -7.443 19.318 1.00 87.69 123 GLN A C 1
ATOM 937 O O . GLN A 1 123 ? -2.182 -8.504 18.870 1.00 87.69 123 GLN A O 1
ATOM 942 N N . LEU A 1 124 ? -1.616 -6.356 18.551 1.00 89.31 124 LEU A N 1
ATOM 943 C CA . LEU A 1 124 ? -2.008 -6.276 17.139 1.00 89.31 124 LEU A CA 1
ATOM 944 C C . LEU A 1 124 ? -0.806 -6.286 16.183 1.00 89.31 124 LEU A C 1
ATOM 946 O O . LEU A 1 124 ? -0.968 -6.090 14.978 1.00 89.31 124 LEU A O 1
ATOM 950 N N . GLN A 1 125 ? 0.405 -6.550 16.683 1.00 86.62 125 GLN A N 1
ATOM 951 C CA . GLN A 1 125 ? 1.636 -6.514 15.882 1.00 86.62 125 GLN A CA 1
ATOM 952 C C . GLN A 1 125 ? 1.651 -7.515 14.721 1.00 86.62 125 GLN A C 1
ATOM 954 O O . GLN A 1 125 ? 2.287 -7.252 13.706 1.00 86.62 125 GLN A O 1
ATOM 959 N N . ASN A 1 126 ? 0.913 -8.621 14.823 1.00 85.19 126 ASN A N 1
ATOM 960 C CA . ASN A 1 126 ? 0.802 -9.605 13.742 1.00 85.19 126 ASN A CA 1
ATOM 961 C C . ASN A 1 126 ? -0.236 -9.213 12.676 1.00 85.19 126 ASN A C 1
ATOM 963 O O . ASN A 1 126 ? -0.331 -9.863 11.635 1.00 85.19 126 ASN A O 1
ATOM 967 N N . ASN A 1 127 ? -1.028 -8.160 12.908 1.00 89.62 127 ASN A N 1
ATOM 968 C CA . ASN A 1 127 ? -1.986 -7.673 11.928 1.00 89.62 127 ASN A CA 1
ATOM 969 C C . ASN A 1 127 ? -1.299 -6.682 10.976 1.00 89.62 127 ASN A C 1
ATOM 971 O O . ASN A 1 127 ? -0.954 -5.552 11.330 1.00 89.62 127 ASN A O 1
ATOM 975 N N . SER A 1 128 ? -1.104 -7.132 9.740 1.00 91.12 128 SER A N 1
ATOM 976 C CA . SER A 1 128 ? -0.504 -6.348 8.663 1.00 91.12 128 SER A CA 1
ATOM 977 C C . SER A 1 128 ? -1.489 -5.407 7.960 1.00 91.12 128 SER A C 1
ATOM 979 O O . SER A 1 128 ? -1.074 -4.529 7.214 1.00 91.12 128 SER A O 1
ATOM 981 N N . GLU A 1 129 ? -2.794 -5.626 8.120 1.00 92.19 129 GLU A N 1
ATOM 982 C CA . GLU A 1 129 ? -3.833 -4.871 7.414 1.00 92.19 129 GLU A CA 1
ATOM 983 C C . GLU A 1 129 ? -4.042 -3.497 8.036 1.00 92.19 129 GLU A C 1
ATOM 985 O O . GLU A 1 129 ? -4.191 -2.527 7.304 1.00 92.19 129 GLU A O 1
ATOM 990 N N . ILE A 1 130 ? -3.980 -3.400 9.365 1.00 94.56 130 ILE A N 1
ATOM 991 C CA . ILE A 1 130 ? -4.103 -2.130 10.092 1.00 94.56 130 ILE A CA 1
ATOM 992 C C . ILE A 1 130 ? -3.125 -1.074 9.545 1.00 94.56 130 ILE A C 1
ATOM 994 O O . ILE A 1 130 ? -3.599 -0.053 9.051 1.00 94.56 130 ILE A O 1
ATOM 998 N N . PRO A 1 131 ? -1.793 -1.299 9.523 1.00 95.19 131 PRO A N 1
ATOM 999 C CA . PRO A 1 131 ? -0.868 -0.318 8.957 1.00 95.19 131 PRO A CA 1
ATOM 1000 C C . PRO A 1 131 ? -1.070 -0.096 7.454 1.00 95.19 131 PRO A C 1
ATOM 1002 O O . PRO A 1 131 ? -0.881 1.022 6.980 1.00 95.19 131 PRO A O 1
ATOM 1005 N N . PHE A 1 132 ? -1.505 -1.106 6.693 1.00 94.69 132 PHE A N 1
ATOM 1006 C CA . PHE A 1 132 ? -1.825 -0.900 5.280 1.00 94.69 132 PHE A CA 1
ATOM 1007 C C . PHE A 1 132 ? -2.955 0.120 5.111 1.00 94.69 132 PHE A C 1
ATOM 1009 O O . PHE A 1 132 ? -2.810 1.065 4.336 1.00 94.69 132 PHE A O 1
ATOM 1016 N N . TYR A 1 133 ? -4.049 -0.035 5.862 1.00 95.50 133 TYR A N 1
ATOM 1017 C CA . TYR A 1 133 ? -5.163 0.907 5.832 1.00 95.50 133 TYR A CA 1
ATOM 1018 C C . TYR A 1 133 ? -4.758 2.285 6.356 1.00 95.50 133 TYR A C 1
ATOM 1020 O O . TYR A 1 133 ? -5.154 3.278 5.754 1.00 95.50 133 TYR A O 1
ATOM 1028 N N . THR A 1 134 ? -3.893 2.376 7.374 1.00 96.69 134 THR A N 1
ATOM 1029 C CA . THR A 1 134 ? -3.344 3.664 7.834 1.00 96.69 134 THR A CA 1
ATOM 1030 C C . THR A 1 134 ? -2.682 4.429 6.688 1.00 96.69 134 THR A C 1
ATOM 1032 O O . THR A 1 134 ? -3.036 5.578 6.424 1.00 96.69 134 THR A O 1
ATOM 1035 N N . GLY A 1 135 ? -1.764 3.781 5.960 1.00 96.88 135 GLY A N 1
ATOM 1036 C CA . GLY A 1 135 ? -1.109 4.389 4.800 1.00 96.88 135 GLY A CA 1
ATOM 1037 C C . GLY A 1 135 ? -2.087 4.676 3.657 1.00 96.88 135 GLY A C 1
ATOM 1038 O O . GLY A 1 135 ? -1.986 5.707 2.996 1.00 96.88 135 GLY A O 1
ATOM 1039 N N . PHE A 1 136 ? -3.070 3.800 3.436 1.00 95.69 136 PHE A N 1
ATOM 1040 C CA . PHE A 1 136 ? -4.073 3.969 2.386 1.00 95.69 136 PHE A CA 1
ATOM 1041 C C . PHE A 1 136 ? -4.947 5.211 2.606 1.00 95.69 136 PHE A C 1
ATOM 1043 O O . PHE A 1 136 ? -5.096 6.016 1.687 1.00 95.69 136 PHE A O 1
ATOM 1050 N N . VAL A 1 137 ? -5.466 5.415 3.822 1.00 96.69 137 VAL A N 1
ATOM 1051 C CA . VAL A 1 137 ? -6.268 6.603 4.162 1.00 96.69 137 VAL A CA 1
ATOM 1052 C C . VAL A 1 137 ? -5.440 7.880 3.991 1.00 96.69 137 VAL A C 1
ATOM 1054 O O . VAL A 1 137 ? -5.923 8.852 3.407 1.00 96.69 137 VAL A O 1
ATOM 1057 N N . MET A 1 138 ? -4.163 7.855 4.393 1.00 97.50 138 MET A N 1
ATOM 1058 C CA . MET A 1 138 ? -3.250 8.993 4.230 1.00 97.50 138 MET A CA 1
ATOM 1059 C C . MET A 1 138 ? -3.032 9.418 2.778 1.00 97.50 138 MET A C 1
ATOM 1061 O O . MET A 1 138 ? -2.832 10.605 2.523 1.00 97.50 138 MET A O 1
ATOM 1065 N N . VAL A 1 139 ? -3.027 8.476 1.830 1.00 96.44 139 VAL A N 1
ATOM 1066 C CA . VAL A 1 139 ? -2.762 8.791 0.416 1.00 96.44 139 VAL A CA 1
ATOM 1067 C C . VAL A 1 139 ? -4.029 9.025 -0.403 1.00 96.44 139 VAL A C 1
ATOM 1069 O O . VAL A 1 139 ? -3.965 9.754 -1.389 1.00 96.44 139 VAL A O 1
ATOM 1072 N N . GLN A 1 140 ? -5.161 8.417 -0.031 1.00 94.88 140 GLN A N 1
ATOM 1073 C CA . GLN A 1 140 ? -6.409 8.501 -0.802 1.00 94.88 140 GLN A CA 1
ATOM 1074 C C . GLN A 1 140 ? -7.399 9.539 -0.273 1.00 94.88 140 GLN A C 1
ATOM 1076 O O . GLN A 1 140 ? -8.095 10.170 -1.069 1.00 94.88 140 GLN A O 1
ATOM 1081 N N . HIS A 1 141 ? -7.496 9.697 1.049 1.00 95.12 141 HIS A N 1
ATOM 1082 C CA . HIS A 1 141 ? -8.592 10.447 1.667 1.00 95.12 141 HIS A CA 1
ATOM 1083 C C . HIS A 1 141 ? -8.141 11.749 2.336 1.00 95.12 141 HIS A C 1
ATOM 1085 O O . HIS A 1 141 ? -8.908 12.710 2.338 1.00 95.12 141 HIS A O 1
ATOM 1091 N N . LEU A 1 142 ? -6.894 11.847 2.815 1.00 95.06 142 LEU A N 1
ATOM 1092 C CA . LEU A 1 142 ? -6.347 13.140 3.241 1.00 95.06 142 LEU A CA 1
ATOM 1093 C C . LEU A 1 142 ? -6.140 14.089 2.056 1.00 95.06 142 LEU A C 1
ATOM 1095 O O . LEU A 1 142 ? -5.626 13.699 1.003 1.00 95.06 142 LEU A O 1
ATOM 1099 N N . LYS A 1 143 ? -6.480 15.366 2.261 1.00 93.12 143 LYS A N 1
ATOM 1100 C CA . LYS A 1 143 ? -6.225 16.450 1.306 1.00 93.12 143 LYS A CA 1
ATOM 1101 C C . LYS A 1 143 ? -5.512 17.623 1.998 1.00 93.12 143 LYS A C 1
ATOM 1103 O O . LYS A 1 143 ? -6.142 18.298 2.804 1.00 93.12 143 LYS A O 1
ATOM 1108 N N . PRO A 1 144 ? -4.235 17.904 1.667 1.00 92.81 144 PRO A N 1
ATOM 1109 C CA . PRO A 1 144 ? -3.382 17.166 0.730 1.00 92.81 144 PRO A CA 1
ATOM 1110 C C . PRO A 1 144 ? -3.005 15.767 1.249 1.00 92.81 144 PRO A C 1
ATOM 1112 O O . PRO A 1 144 ? -2.947 15.531 2.452 1.00 92.81 144 PRO A O 1
ATOM 1115 N N . ALA A 1 145 ? -2.718 14.848 0.326 1.00 95.75 145 ALA A N 1
ATOM 1116 C CA . ALA A 1 145 ? -2.273 13.497 0.660 1.0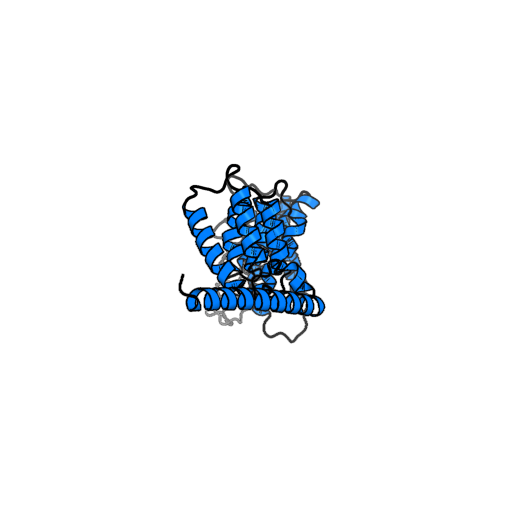0 95.75 145 ALA A CA 1
ATOM 1117 C C . ALA A 1 145 ? -0.930 13.515 1.413 1.00 95.75 145 ALA A C 1
ATOM 1119 O O . ALA A 1 145 ? -0.005 14.240 1.037 1.00 95.75 145 ALA A O 1
ATOM 1120 N N . ASN A 1 146 ? -0.790 12.668 2.436 1.00 96.44 146 ASN A N 1
ATOM 1121 C CA . ASN A 1 146 ? 0.423 12.566 3.250 1.00 96.44 146 ASN A CA 1
ATOM 1122 C C . ASN A 1 146 ? 1.274 11.357 2.837 1.00 96.44 146 ASN A C 1
ATOM 1124 O O . ASN A 1 146 ? 1.328 10.334 3.518 1.00 96.44 146 ASN A O 1
ATOM 1128 N N . TYR A 1 147 ? 1.971 11.483 1.707 1.00 96.00 147 TYR A N 1
ATOM 1129 C CA . TYR A 1 147 ? 2.860 10.425 1.216 1.00 96.00 147 TYR A CA 1
ATOM 1130 C C . TYR A 1 147 ? 4.049 10.171 2.147 1.00 96.00 147 TYR A C 1
ATOM 1132 O O . TYR A 1 147 ? 4.487 9.033 2.272 1.00 96.00 147 TYR A O 1
ATOM 1140 N N . LYS A 1 148 ? 4.570 11.219 2.801 1.00 95.88 148 LYS A N 1
ATOM 1141 C CA . LYS A 1 148 ? 5.790 11.139 3.615 1.00 95.88 148 LYS A CA 1
ATOM 1142 C C . LYS A 1 148 ? 5.616 10.173 4.779 1.00 95.88 148 LYS A C 1
ATOM 1144 O O . LYS A 1 148 ? 6.473 9.326 4.989 1.00 95.88 148 LYS A O 1
ATOM 1149 N N . GLU A 1 149 ? 4.506 10.293 5.496 1.00 96.19 149 GLU A N 1
ATOM 1150 C CA . GLU A 1 149 ? 4.214 9.418 6.627 1.00 96.19 149 GLU A CA 1
ATOM 1151 C C . GLU A 1 149 ? 3.667 8.051 6.176 1.00 96.19 149 GLU A C 1
ATOM 1153 O O . GLU A 1 149 ? 3.986 7.022 6.768 1.00 96.19 149 GLU A O 1
ATOM 1158 N N . ALA A 1 150 ? 2.897 8.006 5.082 1.00 97.19 150 ALA A N 1
ATOM 1159 C CA . ALA A 1 150 ? 2.313 6.763 4.579 1.00 97.19 150 ALA A CA 1
ATOM 1160 C C . ALA A 1 150 ? 3.355 5.698 4.191 1.00 97.19 150 ALA A C 1
ATOM 1162 O O . ALA A 1 150 ? 3.070 4.504 4.309 1.00 97.19 150 ALA A O 1
ATOM 1163 N N . VAL A 1 151 ? 4.557 6.101 3.744 1.00 95.50 151 VAL A N 1
ATOM 1164 C CA . VAL A 1 151 ? 5.647 5.167 3.394 1.00 95.50 151 VAL A CA 1
ATOM 1165 C C . VAL A 1 151 ? 5.962 4.219 4.550 1.00 95.50 151 VAL A C 1
ATOM 1167 O O . VAL A 1 151 ? 6.066 3.010 4.327 1.00 95.50 151 VAL A O 1
ATOM 1170 N N . ASP A 1 152 ? 6.071 4.743 5.770 1.00 95.06 152 ASP A N 1
ATOM 1171 C CA . ASP A 1 152 ? 6.446 3.950 6.943 1.00 95.06 152 ASP A CA 1
ATOM 1172 C C . ASP A 1 152 ? 5.354 2.936 7.298 1.00 95.06 152 ASP A C 1
ATOM 1174 O O . ASP A 1 152 ? 5.645 1.786 7.627 1.00 95.06 152 ASP A O 1
ATOM 1178 N N . TYR A 1 153 ? 4.086 3.315 7.132 1.00 96.50 153 TYR A N 1
ATOM 1179 C CA . TYR A 1 153 ? 2.955 2.419 7.355 1.00 96.50 153 TYR A CA 1
ATOM 1180 C C . TYR A 1 153 ? 2.849 1.318 6.294 1.00 96.50 153 TYR A C 1
ATOM 1182 O O . TYR A 1 153 ? 2.636 0.155 6.639 1.00 96.50 153 TYR A O 1
ATOM 1190 N N . PHE A 1 154 ? 3.075 1.621 5.012 1.00 95.00 154 PHE A N 1
ATOM 1191 C CA . PHE A 1 154 ? 3.118 0.575 3.984 1.00 95.00 154 PHE A CA 1
ATOM 1192 C C . PHE A 1 154 ? 4.292 -0.389 4.179 1.00 95.00 154 PHE A C 1
ATOM 1194 O O . PHE A 1 154 ? 4.132 -1.592 3.964 1.00 95.00 154 PHE A O 1
ATOM 1201 N N . LYS A 1 155 ? 5.449 0.115 4.625 1.00 91.25 155 LYS A N 1
ATOM 1202 C CA . LYS A 1 155 ? 6.597 -0.723 4.986 1.00 91.25 155 LYS A CA 1
ATOM 1203 C C . LYS A 1 155 ? 6.265 -1.635 6.167 1.00 91.25 155 LYS A C 1
ATOM 1205 O O . LYS A 1 155 ? 6.427 -2.847 6.060 1.00 91.25 155 LYS A O 1
ATOM 1210 N N . MET A 1 156 ? 5.703 -1.070 7.236 1.00 91.50 156 MET A N 1
ATOM 1211 C CA . MET A 1 156 ? 5.258 -1.817 8.415 1.00 91.50 156 MET A CA 1
ATOM 1212 C C . MET A 1 156 ? 4.253 -2.918 8.047 1.00 91.50 156 MET A C 1
ATOM 1214 O O . MET A 1 156 ? 4.354 -4.040 8.538 1.00 91.50 156 MET A O 1
ATOM 1218 N N . ALA A 1 157 ? 3.299 -2.629 7.158 1.00 92.12 157 ALA A N 1
ATOM 1219 C CA . ALA A 1 157 ? 2.353 -3.621 6.655 1.00 92.12 157 ALA A CA 1
ATOM 1220 C C . ALA A 1 157 ? 3.054 -4.775 5.931 1.00 92.12 157 ALA A C 1
ATOM 1222 O O . ALA A 1 157 ? 2.766 -5.946 6.189 1.00 92.12 157 ALA A O 1
ATOM 1223 N N . ALA A 1 158 ? 3.993 -4.454 5.043 1.00 87.25 158 ALA A N 1
ATOM 1224 C CA . ALA A 1 158 ? 4.738 -5.447 4.287 1.00 87.25 158 ALA A CA 1
ATOM 1225 C C . ALA A 1 158 ? 5.592 -6.347 5.200 1.00 87.25 158 ALA A C 1
ATOM 1227 O O . ALA A 1 158 ? 5.564 -7.571 5.062 1.00 87.25 158 ALA A O 1
ATOM 1228 N N . GLU A 1 159 ? 6.265 -5.768 6.191 1.00 85.19 159 GLU A N 1
ATOM 1229 C CA . GLU A 1 159 ? 7.073 -6.502 7.173 1.00 85.19 159 GLU A CA 1
ATOM 1230 C C . GLU A 1 159 ? 6.211 -7.417 8.059 1.00 85.19 159 GLU A C 1
ATOM 1232 O O . GLU A 1 159 ? 6.501 -8.608 8.186 1.00 85.19 159 GLU A O 1
ATOM 1237 N N . ARG A 1 160 ? 5.088 -6.911 8.590 1.00 87.50 160 ARG A N 1
ATOM 1238 C CA . ARG A 1 160 ? 4.153 -7.698 9.421 1.00 87.50 160 ARG A CA 1
ATOM 1239 C C . ARG A 1 160 ? 3.464 -8.830 8.668 1.00 87.50 160 ARG A C 1
ATOM 1241 O O . ARG A 1 160 ? 3.017 -9.790 9.284 1.00 87.50 160 ARG A O 1
ATOM 1248 N N . SER A 1 161 ? 3.363 -8.739 7.343 1.00 82.94 161 SER A N 1
ATOM 1249 C CA . SER A 1 161 ? 2.727 -9.776 6.522 1.00 82.94 161 SER A CA 1
ATOM 1250 C C . SER A 1 161 ? 3.558 -11.056 6.347 1.00 82.94 161 SER A C 1
ATOM 1252 O O . SER A 1 161 ? 3.126 -11.964 5.641 1.00 82.94 161 SER A O 1
ATOM 1254 N N . GLY A 1 162 ? 4.733 -11.145 6.982 1.00 67.88 162 GLY A N 1
ATOM 1255 C CA . GLY A 1 162 ? 5.674 -12.249 6.779 1.00 67.88 162 GLY A CA 1
ATOM 1256 C C . GLY A 1 162 ? 6.503 -12.094 5.499 1.00 67.88 162 GLY A C 1
ATOM 1257 O O . GLY A 1 162 ? 7.034 -13.077 4.984 1.00 67.88 162 GLY A O 1
ATOM 1258 N N . GLY A 1 163 ? 6.607 -10.869 4.970 1.00 60.31 163 GLY A N 1
ATOM 1259 C CA . GLY A 1 163 ? 7.360 -10.559 3.757 1.00 60.31 163 GLY A CA 1
ATOM 1260 C C . GLY A 1 163 ? 6.612 -10.903 2.464 1.00 60.31 163 GLY A C 1
ATOM 1261 O O . GLY A 1 163 ? 5.403 -10.736 2.355 1.00 60.31 163 GLY A O 1
ATOM 1262 N N . LEU A 1 164 ? 7.341 -11.349 1.438 1.00 53.69 164 LEU A N 1
ATOM 1263 C CA . LEU A 1 164 ? 6.846 -11.533 0.061 1.00 53.69 164 LEU A CA 1
ATOM 1264 C C . LEU A 1 164 ? 5.925 -12.749 -0.154 1.00 53.69 164 LEU A C 1
ATOM 1266 O O . LEU A 1 164 ? 5.764 -13.204 -1.289 1.00 53.69 164 LEU A O 1
ATOM 1270 N N . GLN A 1 165 ? 5.296 -13.279 0.900 1.00 53.31 165 GLN A N 1
ATOM 1271 C CA . GLN A 1 165 ? 4.312 -14.347 0.737 1.00 53.31 165 GLN A CA 1
ATOM 1272 C C . GLN A 1 165 ? 3.187 -13.885 -0.203 1.00 53.31 165 GLN A C 1
ATOM 1274 O O . GLN A 1 165 ? 2.663 -12.773 -0.100 1.00 53.31 165 GLN A O 1
ATOM 1279 N N . GLU A 1 166 ? 2.845 -14.743 -1.166 1.00 52.22 166 GLU A N 1
ATOM 1280 C CA . GLU A 1 166 ? 2.117 -14.383 -2.389 1.00 52.22 166 GLU A CA 1
ATOM 1281 C C . GLU A 1 166 ? 0.809 -13.614 -2.182 1.00 52.22 166 GLU A C 1
ATOM 1283 O O . GLU A 1 166 ? 0.455 -12.784 -3.020 1.00 52.22 166 GLU A O 1
ATOM 1288 N N . MET A 1 167 ? 0.129 -13.799 -1.050 1.00 56.06 167 MET A N 1
ATOM 1289 C CA . MET A 1 167 ? -1.167 -13.168 -0.796 1.00 56.06 167 MET A CA 1
ATOM 1290 C C . MET A 1 167 ? -1.095 -11.655 -0.516 1.00 56.06 167 MET A C 1
ATOM 1292 O O . MET A 1 167 ? -2.092 -10.959 -0.707 1.00 56.06 167 MET A O 1
ATOM 1296 N N . LYS A 1 168 ? 0.057 -11.105 -0.092 1.00 73.31 168 LYS A N 1
ATOM 1297 C CA . LYS A 1 168 ? 0.169 -9.692 0.346 1.00 73.31 168 LYS A CA 1
ATOM 1298 C C . LYS A 1 168 ? 1.239 -8.875 -0.391 1.00 73.31 168 LYS A C 1
ATOM 1300 O O . LYS A 1 168 ? 1.574 -7.761 0.008 1.00 73.31 168 LYS A O 1
ATOM 1305 N N . ARG A 1 169 ? 1.673 -9.345 -1.572 1.00 73.88 169 ARG A N 1
ATOM 1306 C CA . ARG A 1 169 ? 2.606 -8.633 -2.478 1.00 73.88 169 ARG A CA 1
ATOM 1307 C C . ARG A 1 169 ? 2.168 -7.204 -2.838 1.00 73.88 169 ARG A C 1
ATOM 1309 O O . ARG A 1 169 ? 2.997 -6.380 -3.229 1.00 73.88 169 ARG A O 1
ATOM 1316 N N . HIS A 1 170 ? 0.879 -6.882 -2.743 1.00 84.50 170 HIS A N 1
ATOM 1317 C CA . HIS A 1 170 ? 0.380 -5.540 -3.037 1.00 84.50 170 HIS A CA 1
ATOM 1318 C C . HIS A 1 170 ? 0.882 -4.481 -2.039 1.00 84.50 170 HIS A C 1
ATOM 1320 O O . HIS A 1 170 ? 1.065 -3.342 -2.460 1.00 84.50 170 HIS A O 1
ATOM 1326 N N . TYR A 1 171 ? 1.211 -4.834 -0.789 1.00 88.62 171 TYR A N 1
ATOM 1327 C CA . TYR A 1 171 ? 1.755 -3.884 0.197 1.00 88.62 171 TYR A CA 1
ATOM 1328 C C . TYR A 1 171 ? 3.078 -3.269 -0.256 1.00 88.62 171 TYR A C 1
ATOM 1330 O O . TYR A 1 171 ? 3.205 -2.047 -0.296 1.00 88.62 171 TYR A O 1
ATOM 1338 N N . TRP A 1 172 ? 4.014 -4.099 -0.729 1.00 86.88 172 TRP A N 1
ATOM 1339 C CA . TRP A 1 172 ? 5.249 -3.620 -1.355 1.00 86.88 172 TRP A CA 1
ATOM 1340 C C . TRP A 1 172 ? 4.972 -2.754 -2.589 1.00 86.88 172 TRP A C 1
ATOM 1342 O O . TRP A 1 172 ? 5.656 -1.765 -2.830 1.00 86.88 172 TRP A O 1
ATOM 1352 N N . GLY A 1 173 ? 3.914 -3.065 -3.344 1.00 88.94 173 GLY A N 1
ATOM 1353 C CA . GLY A 1 173 ? 3.466 -2.226 -4.457 1.00 88.94 173 GLY A CA 1
ATOM 1354 C C . GLY A 1 173 ? 3.073 -0.812 -4.021 1.00 88.94 173 GLY A C 1
ATOM 1355 O O . GLY A 1 173 ? 3.498 0.154 -4.653 1.00 88.94 173 GLY A O 1
ATOM 1356 N N . TYR A 1 174 ? 2.297 -0.677 -2.943 1.00 93.06 174 TYR A N 1
ATOM 1357 C CA . TYR A 1 174 ? 1.943 0.629 -2.377 1.00 93.06 174 TYR A CA 1
ATOM 1358 C C . TYR A 1 174 ? 3.148 1.341 -1.761 1.00 93.06 174 TYR A C 1
ATOM 1360 O O . TYR A 1 174 ? 3.305 2.542 -1.978 1.00 93.06 174 TYR A O 1
ATOM 1368 N N . TYR A 1 175 ? 4.041 0.615 -1.087 1.00 93.62 175 TYR A N 1
ATOM 1369 C CA . TYR A 1 175 ? 5.290 1.165 -0.561 1.00 93.62 175 TYR A CA 1
ATOM 1370 C C . TYR A 1 175 ? 6.142 1.809 -1.668 1.00 93.62 175 TYR A C 1
ATOM 1372 O O . TYR A 1 175 ? 6.459 2.998 -1.593 1.00 93.62 175 TYR A O 1
ATOM 1380 N N . TYR A 1 176 ? 6.453 1.070 -2.741 1.00 93.19 176 TYR A N 1
ATOM 1381 C CA . TYR A 1 176 ? 7.283 1.593 -3.831 1.00 93.19 176 TYR A CA 1
ATOM 1382 C C . TYR A 1 176 ? 6.602 2.728 -4.597 1.00 93.19 176 TYR A C 1
ATOM 1384 O O . TYR A 1 176 ? 7.260 3.710 -4.929 1.00 93.19 176 TYR A O 1
ATOM 1392 N N . ARG A 1 177 ? 5.285 2.649 -4.835 1.00 94.19 177 ARG A N 1
ATOM 1393 C CA . ARG A 1 177 ? 4.539 3.739 -5.490 1.00 94.19 177 ARG A CA 1
ATOM 1394 C C . ARG A 1 177 ? 4.519 5.011 -4.647 1.00 94.19 177 ARG A C 1
ATOM 1396 O O . ARG A 1 177 ? 4.694 6.092 -5.192 1.00 94.19 177 ARG A O 1
ATOM 1403 N N . THR A 1 178 ? 4.355 4.893 -3.332 1.00 95.81 178 THR A N 1
ATOM 1404 C CA . THR A 1 178 ? 4.376 6.047 -2.417 1.00 95.81 178 THR A C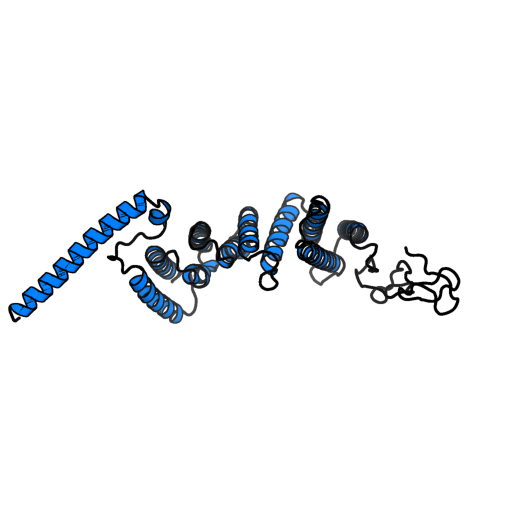A 1
ATOM 1405 C C . THR A 1 178 ? 5.765 6.692 -2.389 1.00 95.81 178 THR A C 1
ATOM 1407 O O . THR A 1 178 ? 5.876 7.910 -2.501 1.00 95.81 178 THR A O 1
ATOM 1410 N N . ARG A 1 179 ? 6.838 5.887 -2.357 1.00 96.00 179 ARG A N 1
ATOM 1411 C CA . ARG A 1 179 ? 8.217 6.386 -2.518 1.00 96.00 179 ARG A CA 1
ATOM 1412 C C . ARG A 1 179 ? 8.441 7.066 -3.870 1.00 96.00 179 ARG A C 1
ATOM 1414 O O . ARG A 1 179 ? 9.069 8.118 -3.917 1.00 96.00 179 ARG A O 1
ATOM 1421 N N . ALA A 1 180 ? 7.902 6.501 -4.949 1.00 96.56 180 ALA A N 1
ATOM 1422 C CA . ALA A 1 180 ? 7.987 7.081 -6.286 1.00 96.56 180 ALA A CA 1
ATOM 1423 C C . ALA A 1 180 ? 7.271 8.436 -6.376 1.00 96.56 180 ALA A C 1
ATOM 1425 O O . ALA A 1 180 ? 7.828 9.364 -6.946 1.00 96.56 180 ALA A O 1
ATOM 1426 N N . LYS A 1 181 ? 6.087 8.586 -5.759 1.00 96.25 181 LYS A N 1
ATOM 1427 C CA . LYS A 1 181 ? 5.380 9.878 -5.659 1.00 96.25 181 LYS A CA 1
ATOM 1428 C C . LYS A 1 181 ? 6.231 10.942 -4.962 1.00 96.25 181 LYS A C 1
ATOM 1430 O O . LYS A 1 181 ? 6.315 12.063 -5.450 1.00 96.25 181 LYS A O 1
ATOM 1435 N N . LEU A 1 182 ? 6.878 10.590 -3.849 1.00 96.12 182 LEU A N 1
ATOM 1436 C CA . LEU A 1 182 ? 7.764 11.507 -3.122 1.00 96.12 182 LEU A CA 1
ATOM 1437 C C . LEU A 1 182 ? 8.975 11.921 -3.963 1.00 96.12 182 LEU A C 1
ATOM 1439 O O . LEU A 1 182 ? 9.297 13.104 -4.019 1.00 96.12 182 LEU A O 1
ATOM 1443 N N . LEU A 1 183 ? 9.619 10.961 -4.631 1.00 96.75 183 LEU A N 1
ATOM 1444 C CA . LEU A 1 183 ? 10.758 11.227 -5.509 1.00 96.75 183 LEU A CA 1
ATOM 1445 C C . LEU A 1 183 ? 10.349 12.114 -6.697 1.00 96.75 183 LEU A C 1
ATOM 1447 O O . LEU A 1 183 ? 10.999 13.118 -6.971 1.00 96.75 183 LEU A O 1
ATOM 1451 N N . ALA A 1 184 ? 9.219 11.795 -7.332 1.00 96.50 184 ALA A N 1
ATOM 1452 C CA . ALA A 1 184 ? 8.642 12.570 -8.424 1.00 96.50 184 ALA A CA 1
ATOM 1453 C C . ALA A 1 184 ? 8.380 14.029 -8.043 1.00 96.50 184 ALA A C 1
ATOM 1455 O O . ALA A 1 184 ? 8.737 14.932 -8.794 1.00 96.50 184 ALA A O 1
ATOM 1456 N N . GLN A 1 185 ? 7.812 14.262 -6.858 1.00 94.88 185 GLN A N 1
ATOM 1457 C CA . GLN A 1 185 ? 7.559 15.607 -6.340 1.00 94.88 185 GLN A CA 1
ATOM 1458 C C . GLN A 1 185 ? 8.850 16.354 -5.995 1.00 94.88 185 GLN A C 1
ATOM 1460 O O . GLN A 1 185 ? 8.959 17.542 -6.286 1.00 94.88 185 GLN A O 1
ATOM 1465 N N . ALA A 1 186 ? 9.819 15.675 -5.377 1.00 95.69 186 ALA A N 1
ATOM 1466 C CA . ALA A 1 186 ? 11.075 16.289 -4.958 1.00 95.69 186 ALA A CA 1
ATOM 1467 C C . ALA A 1 186 ? 11.960 16.690 -6.148 1.00 95.69 186 ALA A C 1
ATOM 1469 O O . ALA A 1 186 ? 12.585 17.748 -6.116 1.00 95.69 186 ALA A O 1
ATOM 1470 N N . GLU A 1 187 ? 11.999 15.863 -7.194 1.00 95.00 187 GLU A N 1
ATOM 1471 C CA . GLU A 1 187 ? 12.864 16.066 -8.363 1.00 95.00 187 GLU A CA 1
ATOM 1472 C C . GLU A 1 187 ? 12.125 16.630 -9.583 1.00 95.00 187 GLU A C 1
ATOM 1474 O O . GLU A 1 187 ? 12.735 16.841 -10.630 1.00 95.00 187 GLU A O 1
ATOM 1479 N N . ASN A 1 188 ? 10.817 16.886 -9.464 1.00 93.38 188 ASN A N 1
ATOM 1480 C CA . ASN A 1 188 ? 9.944 17.261 -10.580 1.00 93.38 188 ASN A CA 1
ATOM 1481 C C . ASN A 1 188 ? 10.114 16.311 -11.786 1.00 93.38 188 ASN A C 1
ATOM 1483 O O . ASN A 1 188 ? 10.287 16.737 -12.930 1.00 93.38 188 ASN A O 1
ATOM 1487 N N . MET A 1 189 ? 10.122 15.006 -11.501 1.00 93.56 189 MET A N 1
ATOM 1488 C CA . MET A 1 189 ? 10.341 13.948 -12.487 1.00 93.56 189 MET A CA 1
ATOM 1489 C C . MET A 1 189 ? 9.057 13.169 -12.785 1.00 93.56 189 MET A C 1
ATOM 1491 O O . MET A 1 189 ? 8.105 13.161 -12.007 1.00 93.56 189 MET A O 1
ATOM 1495 N N . ASP A 1 190 ? 9.052 12.472 -13.919 1.00 94.75 190 ASP A N 1
ATOM 1496 C CA . ASP A 1 190 ? 7.977 11.560 -14.302 1.00 94.75 190 ASP A CA 1
ATOM 1497 C C . ASP A 1 190 ? 7.775 10.462 -13.240 1.00 94.75 190 ASP A C 1
ATOM 1499 O O . ASP A 1 190 ? 8.722 9.778 -12.850 1.00 94.75 190 ASP A O 1
ATOM 1503 N N . GLU A 1 191 ? 6.538 10.274 -12.774 1.00 94.19 191 GLU A N 1
ATOM 1504 C CA . GLU A 1 191 ? 6.230 9.317 -11.704 1.00 94.19 191 GLU A CA 1
ATOM 1505 C C . GLU A 1 191 ? 6.484 7.853 -12.094 1.00 94.19 191 GLU A C 1
ATOM 1507 O O . GLU A 1 191 ? 6.874 7.048 -11.242 1.00 94.19 191 GLU A O 1
ATOM 1512 N N . ARG A 1 192 ? 6.276 7.485 -13.368 1.00 94.62 192 ARG A N 1
ATOM 1513 C CA . ARG A 1 192 ? 6.559 6.125 -13.852 1.00 94.62 192 ARG A CA 1
ATOM 1514 C C . ARG A 1 192 ? 8.069 5.897 -13.877 1.00 94.62 192 ARG A C 1
ATOM 1516 O O . ARG A 1 192 ? 8.525 4.834 -13.452 1.00 94.62 192 ARG A O 1
ATOM 1523 N N . LEU A 1 193 ? 8.843 6.906 -14.288 1.00 96.25 193 LEU A N 1
ATOM 1524 C CA . LEU A 1 193 ? 10.304 6.871 -14.195 1.00 96.25 193 LEU A CA 1
ATOM 1525 C C . LEU A 1 193 ? 10.782 6.794 -12.740 1.00 96.25 193 LEU A C 1
ATOM 1527 O O . LEU A 1 193 ? 11.639 5.969 -12.433 1.00 96.25 193 LEU A O 1
ATOM 1531 N N . ALA A 1 194 ? 10.200 7.585 -11.836 1.00 97.25 194 ALA A N 1
ATOM 1532 C CA . ALA A 1 194 ? 10.531 7.559 -10.413 1.00 97.25 194 ALA A CA 1
ATOM 1533 C C . ALA A 1 194 ? 10.326 6.160 -9.810 1.00 97.25 194 ALA A C 1
ATOM 1535 O O . ALA A 1 194 ? 11.157 5.678 -9.041 1.00 97.25 194 ALA A O 1
ATOM 1536 N N . LEU A 1 195 ? 9.252 5.463 -10.200 1.00 96.88 195 LEU A N 1
ATOM 1537 C CA . LEU A 1 195 ? 9.018 4.080 -9.784 1.00 96.88 195 LEU A CA 1
ATOM 1538 C C . LEU A 1 195 ? 10.105 3.132 -10.304 1.00 96.88 195 LEU A C 1
ATOM 1540 O O . LEU A 1 195 ? 10.589 2.292 -9.543 1.00 96.88 195 LEU A O 1
ATOM 1544 N N . ALA A 1 196 ? 10.503 3.266 -11.571 1.00 95.88 196 ALA A N 1
ATOM 1545 C CA . ALA A 1 196 ? 11.583 2.465 -12.141 1.00 95.88 196 ALA A CA 1
ATOM 1546 C C . ALA A 1 196 ? 12.925 2.716 -11.428 1.00 95.88 196 ALA A C 1
ATOM 1548 O O . ALA A 1 196 ? 13.631 1.754 -11.139 1.00 95.88 196 ALA A O 1
ATOM 1549 N N . GLU A 1 197 ? 13.250 3.965 -11.080 1.00 96.25 197 GLU A N 1
ATOM 1550 C CA . GLU A 1 197 ? 14.459 4.312 -10.313 1.00 96.25 197 GLU A CA 1
ATOM 1551 C C . GLU A 1 197 ? 14.447 3.705 -8.909 1.00 96.25 197 GLU A C 1
ATOM 1553 O O . GLU A 1 197 ? 15.429 3.095 -8.490 1.00 96.25 197 GLU A O 1
ATOM 1558 N N . ILE A 1 198 ? 13.327 3.813 -8.183 1.00 94.81 198 ILE A N 1
ATOM 1559 C CA . ILE A 1 198 ? 13.192 3.215 -6.847 1.00 94.81 198 ILE A CA 1
ATOM 1560 C C . ILE A 1 198 ? 13.422 1.700 -6.908 1.00 94.81 198 ILE A C 1
ATOM 1562 O O . ILE A 1 198 ? 14.200 1.171 -6.116 1.00 94.81 198 ILE A O 1
ATOM 1566 N N . LEU A 1 199 ? 12.787 1.010 -7.860 1.00 93.88 199 LEU A N 1
ATOM 1567 C CA . LEU A 1 199 ? 12.928 -0.439 -8.030 1.00 93.88 199 LEU A CA 1
ATOM 1568 C C . LEU A 1 199 ? 14.338 -0.836 -8.485 1.00 93.88 199 LEU A C 1
ATOM 1570 O O . LEU A 1 199 ? 14.881 -1.835 -8.017 1.00 93.88 199 LEU A O 1
ATOM 1574 N N . TYR A 1 200 ? 14.946 -0.053 -9.377 1.00 93.31 200 TYR A N 1
ATOM 1575 C CA . TYR A 1 200 ? 16.316 -0.270 -9.828 1.00 93.31 200 TYR A CA 1
ATOM 1576 C C . TYR A 1 200 ? 17.314 -0.123 -8.675 1.00 93.31 200 TYR A C 1
ATOM 1578 O O . TYR A 1 200 ? 18.161 -0.995 -8.492 1.00 93.31 200 TYR A O 1
ATOM 1586 N N . ASN A 1 201 ? 17.186 0.927 -7.864 1.00 91.94 201 ASN A N 1
ATOM 1587 C CA . ASN A 1 201 ? 18.048 1.160 -6.707 1.00 91.94 201 ASN A CA 1
ATOM 1588 C C . ASN A 1 201 ? 17.888 0.066 -5.645 1.00 91.94 201 ASN A C 1
ATOM 1590 O O . ASN A 1 201 ? 18.890 -0.397 -5.099 1.00 91.94 201 ASN A O 1
ATOM 1594 N N . GLU A 1 202 ? 16.659 -0.400 -5.404 1.00 87.81 202 GLU A N 1
ATOM 1595 C CA . GLU A 1 202 ? 16.403 -1.530 -4.505 1.00 87.81 202 GLU A CA 1
ATOM 1596 C C . GLU A 1 202 ? 17.138 -2.791 -4.995 1.00 87.81 202 GLU A C 1
ATOM 1598 O O . GLU A 1 202 ? 17.905 -3.396 -4.245 1.00 87.81 202 GLU A O 1
ATOM 1603 N N . LEU A 1 203 ? 17.018 -3.110 -6.290 1.00 86.50 203 LEU A N 1
ATOM 1604 C CA . LEU A 1 203 ? 17.706 -4.242 -6.917 1.00 86.50 203 LEU A CA 1
ATOM 1605 C C . LEU A 1 203 ? 19.241 -4.128 -6.845 1.00 86.50 203 LEU A C 1
ATOM 1607 O O . LEU A 1 203 ? 19.931 -5.135 -6.676 1.00 86.50 203 LEU A O 1
ATOM 1611 N N . GLN A 1 204 ? 19.799 -2.918 -6.980 1.00 83.88 204 GLN A N 1
ATOM 1612 C CA . GLN A 1 204 ? 21.243 -2.700 -6.817 1.00 83.88 204 GLN A CA 1
ATOM 1613 C C . GLN A 1 204 ? 21.686 -2.891 -5.363 1.00 83.88 204 GLN A C 1
ATOM 1615 O O . GLN A 1 204 ? 22.763 -3.437 -5.127 1.00 83.88 204 GLN A O 1
ATOM 1620 N N . SER A 1 205 ? 20.865 -2.483 -4.391 1.00 78.62 205 SER A N 1
ATOM 1621 C CA . SER A 1 205 ? 21.186 -2.660 -2.973 1.00 78.62 205 SER A CA 1
ATOM 1622 C C . SER A 1 205 ? 21.174 -4.134 -2.545 1.00 78.62 205 SER A C 1
ATOM 1624 O O . SER A 1 205 ? 22.082 -4.557 -1.832 1.00 78.62 205 SER A O 1
ATOM 1626 N N . GLU A 1 206 ? 20.250 -4.949 -3.073 1.00 63.38 206 GLU A N 1
ATOM 1627 C CA . GLU A 1 206 ? 20.244 -6.407 -2.864 1.00 63.38 206 GLU A CA 1
ATOM 1628 C C . GLU A 1 206 ? 21.478 -7.102 -3.469 1.00 63.38 206 GLU A C 1
ATOM 1630 O O . GLU A 1 206 ? 21.976 -8.079 -2.915 1.00 63.38 206 GLU A O 1
ATOM 1635 N N . ARG A 1 207 ? 22.033 -6.587 -4.578 1.00 48.12 207 ARG A N 1
ATOM 1636 C CA . ARG A 1 207 ? 23.286 -7.105 -5.163 1.00 48.12 207 ARG A CA 1
ATOM 1637 C C . ARG A 1 207 ? 24.527 -6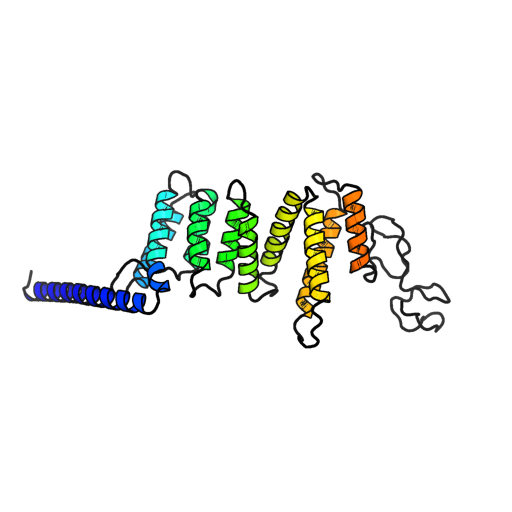.835 -4.300 1.00 48.12 207 ARG A C 1
ATOM 1639 O O . ARG A 1 207 ? 25.534 -7.512 -4.497 1.00 48.12 207 ARG A O 1
ATOM 1646 N N . PHE A 1 208 ? 24.472 -5.888 -3.359 1.00 38.97 208 PHE A N 1
ATOM 1647 C CA . PHE A 1 208 ? 25.596 -5.534 -2.479 1.00 38.97 208 PHE A CA 1
ATOM 1648 C C . PHE A 1 208 ? 25.513 -6.133 -1.067 1.00 38.97 208 PHE A C 1
ATOM 1650 O O . PHE A 1 208 ? 26.505 -6.094 -0.342 1.00 38.97 208 PHE A O 1
ATOM 1657 N N . THR A 1 209 ? 24.412 -6.790 -0.694 1.00 38.50 209 THR A N 1
ATOM 1658 C CA . THR A 1 209 ? 24.350 -7.666 0.489 1.00 38.50 209 THR A CA 1
ATOM 1659 C C . THR A 1 209 ? 24.647 -9.116 0.112 1.00 38.50 209 THR A C 1
ATOM 1661 O O . THR A 1 209 ? 23.954 -10.055 0.494 1.00 38.50 209 THR A O 1
ATOM 1664 N N . GLY A 1 210 ? 25.748 -9.317 -0.614 1.00 36.12 210 GLY A N 1
ATOM 1665 C CA . GLY A 1 210 ? 26.395 -10.616 -0.755 1.00 36.12 210 GLY A CA 1
ATOM 1666 C C . GLY A 1 210 ? 27.009 -11.069 0.571 1.00 36.12 210 GLY A C 1
ATOM 1667 O O . GLY A 1 210 ? 28.226 -11.102 0.708 1.00 36.12 210 GLY A O 1
ATOM 1668 N N . SER A 1 211 ? 26.176 -11.431 1.548 1.00 29.70 211 SER A N 1
ATOM 1669 C CA . SER A 1 211 ? 26.580 -12.379 2.581 1.00 29.70 211 SER A CA 1
ATOM 1670 C C . SER A 1 211 ? 26.161 -13.761 2.106 1.00 29.70 211 SER A C 1
ATOM 1672 O O . SER A 1 211 ? 24.983 -14.123 2.116 1.00 29.70 211 SER A O 1
ATOM 1674 N N . ALA A 1 212 ? 27.147 -14.511 1.624 1.00 32.75 212 ALA A N 1
ATOM 1675 C CA . ALA A 1 212 ? 27.036 -15.932 1.356 1.00 32.75 212 ALA A CA 1
ATOM 1676 C C . ALA A 1 212 ? 26.484 -16.642 2.607 1.00 32.75 212 ALA A C 1
ATOM 1678 O O . ALA A 1 212 ? 27.207 -16.825 3.583 1.00 32.75 212 ALA A O 1
ATOM 1679 N N . GLY A 1 213 ? 25.201 -17.016 2.603 1.00 29.52 213 GLY A N 1
ATOM 1680 C CA . GLY A 1 213 ? 24.632 -17.783 3.715 1.00 29.52 213 GLY A CA 1
ATOM 1681 C C . GLY A 1 213 ? 23.111 -17.833 3.861 1.00 29.52 213 GLY A C 1
ATOM 1682 O O . GLY A 1 213 ? 22.635 -18.662 4.630 1.00 29.52 213 GLY A O 1
ATOM 1683 N N . ALA A 1 214 ? 22.320 -17.023 3.153 1.00 29.44 214 ALA A N 1
ATOM 1684 C CA . ALA A 1 214 ? 20.861 -17.045 3.308 1.00 29.44 214 ALA A CA 1
ATOM 1685 C C . ALA A 1 214 ? 20.171 -17.760 2.134 1.00 29.44 214 ALA A C 1
ATOM 1687 O O . ALA A 1 214 ? 19.796 -17.140 1.141 1.00 29.44 214 ALA A O 1
ATOM 1688 N N . ALA A 1 215 ? 19.956 -19.071 2.270 1.00 31.34 215 ALA A N 1
ATOM 1689 C CA . ALA A 1 215 ? 19.172 -19.914 1.356 1.00 31.34 215 ALA A CA 1
ATOM 1690 C C . ALA A 1 215 ? 17.650 -19.607 1.388 1.00 31.34 215 ALA A C 1
ATOM 1692 O O . ALA A 1 215 ? 16.820 -20.508 1.468 1.00 31.34 215 ALA A O 1
ATOM 1693 N N . GLY A 1 216 ? 17.282 -18.323 1.347 1.00 33.97 216 GLY A N 1
ATOM 1694 C CA . GLY A 1 216 ? 15.900 -17.834 1.319 1.00 33.97 216 GLY A CA 1
ATOM 1695 C C . GLY A 1 216 ? 15.698 -16.519 0.551 1.00 33.97 216 GLY A C 1
ATOM 1696 O O . GLY A 1 216 ? 14.585 -16.004 0.538 1.00 33.97 216 GLY A O 1
ATOM 1697 N N . MET A 1 217 ? 16.742 -15.967 -0.087 1.00 36.22 217 MET A N 1
ATOM 1698 C CA . MET A 1 217 ? 16.704 -14.653 -0.760 1.00 36.22 217 MET A CA 1
ATOM 1699 C C . MET A 1 217 ? 16.353 -14.697 -2.258 1.00 36.22 217 MET A C 1
ATOM 1701 O O . MET A 1 217 ? 16.178 -13.646 -2.872 1.00 36.22 217 MET A O 1
ATOM 1705 N N . ASP A 1 218 ? 16.185 -15.876 -2.863 1.00 45.19 218 ASP A N 1
ATOM 1706 C CA . ASP A 1 218 ? 15.906 -15.959 -4.306 1.00 45.19 218 ASP A CA 1
ATOM 1707 C C . ASP A 1 218 ? 14.528 -15.380 -4.683 1.00 45.19 218 ASP A C 1
ATOM 1709 O O . ASP A 1 218 ? 14.351 -14.873 -5.787 1.00 45.19 218 ASP A O 1
ATOM 1713 N N . GLY A 1 219 ? 13.560 -15.363 -3.759 1.00 48.16 219 GLY A N 1
ATOM 1714 C CA . GLY A 1 219 ? 12.212 -14.845 -4.021 1.00 48.16 219 GLY A CA 1
ATOM 1715 C C . GLY A 1 219 ? 12.095 -13.315 -4.111 1.00 48.16 219 GLY A C 1
ATOM 1716 O O . GLY A 1 219 ? 11.225 -12.831 -4.836 1.00 48.16 219 GLY A O 1
ATOM 1717 N N . SER A 1 220 ? 12.944 -12.542 -3.413 1.00 57.44 220 SER A N 1
ATOM 1718 C CA . SER A 1 220 ? 12.820 -11.069 -3.377 1.00 57.44 220 SER A CA 1
ATOM 1719 C C . SER A 1 220 ? 13.338 -10.395 -4.631 1.00 57.44 220 SER A C 1
ATOM 1721 O O . SER A 1 220 ? 12.630 -9.592 -5.244 1.00 57.44 220 SER A O 1
ATOM 1723 N N . SER A 1 221 ? 14.513 -10.821 -5.081 1.00 59.28 221 SER A N 1
ATOM 1724 C CA . SER A 1 221 ? 15.122 -10.291 -6.296 1.00 59.28 221 SER A CA 1
ATOM 1725 C C . SER A 1 221 ? 14.292 -10.599 -7.549 1.00 59.28 221 SER A C 1
ATOM 1727 O O . SER A 1 221 ? 14.254 -9.788 -8.478 1.00 59.28 221 SER A O 1
ATOM 1729 N N . ILE A 1 222 ? 13.583 -11.737 -7.575 1.00 62.75 222 ILE A N 1
ATOM 1730 C CA . ILE A 1 222 ? 12.657 -12.098 -8.658 1.00 62.75 222 ILE A CA 1
ATOM 1731 C C . ILE A 1 222 ? 11.441 -11.157 -8.662 1.00 62.75 222 ILE A C 1
ATOM 1733 O O . ILE A 1 222 ? 11.128 -10.588 -9.707 1.00 62.75 222 ILE A O 1
ATOM 1737 N N . ASP A 1 223 ? 10.803 -10.909 -7.511 1.00 77.62 223 ASP A N 1
ATOM 1738 C CA . ASP A 1 223 ? 9.641 -10.006 -7.426 1.00 77.62 223 ASP A CA 1
ATOM 1739 C C . ASP A 1 223 ? 10.001 -8.558 -7.814 1.00 77.62 223 ASP A C 1
ATOM 1741 O O . ASP A 1 223 ? 9.247 -7.898 -8.533 1.00 77.62 223 ASP A O 1
ATOM 1745 N N . ILE A 1 224 ? 11.177 -8.066 -7.405 1.00 84.19 224 ILE A N 1
ATOM 1746 C CA . ILE A 1 224 ? 11.643 -6.716 -7.761 1.00 84.19 224 ILE A CA 1
ATOM 1747 C C . ILE A 1 224 ? 11.951 -6.615 -9.258 1.00 84.19 224 ILE A C 1
ATOM 1749 O O . ILE A 1 224 ? 11.548 -5.636 -9.891 1.00 84.19 224 ILE A O 1
ATOM 1753 N N . LYS A 1 225 ? 12.606 -7.621 -9.857 1.00 85.31 225 LYS A N 1
ATOM 1754 C CA . LYS A 1 225 ? 12.844 -7.656 -11.310 1.00 85.31 225 LYS A CA 1
ATOM 1755 C C . LYS A 1 225 ? 11.539 -7.669 -12.098 1.00 85.31 225 LYS A C 1
ATOM 1757 O O . LYS A 1 225 ? 11.420 -6.906 -13.054 1.00 85.31 225 LYS A O 1
ATOM 1762 N N . ASP A 1 226 ? 10.551 -8.454 -11.679 1.00 84.00 226 ASP A N 1
ATOM 1763 C CA . ASP A 1 226 ? 9.239 -8.499 -12.332 1.00 84.00 226 ASP A CA 1
ATOM 1764 C C . ASP A 1 226 ? 8.514 -7.149 -12.253 1.00 84.00 226 ASP A C 1
ATOM 1766 O O . ASP A 1 226 ? 7.927 -6.684 -13.236 1.00 84.00 226 ASP A O 1
ATOM 1770 N N . ARG A 1 227 ? 8.570 -6.476 -11.098 1.00 87.88 227 ARG A N 1
ATOM 1771 C CA . ARG A 1 227 ? 8.014 -5.122 -10.939 1.00 87.88 227 ARG A CA 1
ATOM 1772 C C . ARG A 1 227 ? 8.741 -4.105 -11.799 1.00 87.88 227 ARG A C 1
ATOM 1774 O O . ARG A 1 227 ? 8.082 -3.285 -12.433 1.00 87.88 227 ARG A O 1
ATOM 1781 N N . LEU A 1 228 ? 10.072 -4.160 -11.827 1.00 91.88 228 LEU A N 1
ATOM 1782 C CA . LEU A 1 228 ? 10.888 -3.258 -12.628 1.00 91.88 228 LEU A CA 1
ATOM 1783 C C . LEU A 1 228 ? 10.593 -3.448 -14.116 1.00 91.88 228 LEU A C 1
ATOM 1785 O O . LEU A 1 228 ? 10.383 -2.470 -14.825 1.00 91.88 228 LEU A O 1
ATOM 1789 N N . PHE A 1 229 ? 10.492 -4.695 -14.576 1.00 89.19 229 PHE A N 1
ATOM 1790 C CA . PHE A 1 229 ? 10.097 -5.021 -15.943 1.00 89.19 229 PHE A CA 1
ATOM 1791 C C . PHE A 1 229 ? 8.739 -4.399 -16.300 1.00 89.19 229 PHE A C 1
ATOM 1793 O O . PHE A 1 229 ? 8.620 -3.736 -17.331 1.00 89.19 229 PHE A O 1
ATOM 1800 N N . ARG A 1 230 ? 7.725 -4.550 -15.433 1.00 89.38 230 ARG A N 1
ATOM 1801 C CA . ARG A 1 230 ? 6.398 -3.942 -15.642 1.00 89.38 230 ARG A CA 1
ATOM 1802 C C . ARG A 1 230 ? 6.470 -2.415 -15.673 1.00 89.38 230 ARG A C 1
ATOM 1804 O O . ARG A 1 230 ? 5.937 -1.822 -16.600 1.00 89.38 230 ARG A O 1
ATOM 1811 N N . ALA A 1 231 ? 7.189 -1.789 -14.740 1.00 92.69 231 ALA A N 1
ATOM 1812 C CA . ALA A 1 231 ? 7.355 -0.335 -14.707 1.00 92.69 231 ALA A CA 1
ATOM 1813 C C . ALA A 1 231 ? 8.024 0.202 -15.987 1.00 92.69 231 ALA A C 1
ATOM 1815 O O . ALA A 1 231 ? 7.559 1.175 -16.575 1.00 92.69 231 ALA A O 1
ATOM 1816 N N . LEU A 1 232 ? 9.075 -0.466 -16.472 1.00 92.56 232 LEU A N 1
ATOM 1817 C CA . LEU A 1 232 ? 9.756 -0.098 -17.717 1.00 92.56 232 LEU A CA 1
ATOM 1818 C C . LEU A 1 232 ? 8.858 -0.281 -18.945 1.00 92.56 232 LEU A C 1
ATOM 1820 O O . LEU A 1 232 ? 8.889 0.543 -19.860 1.00 92.56 232 LEU A O 1
ATOM 1824 N N . LYS A 1 233 ? 8.045 -1.341 -18.965 1.00 89.06 233 LYS A N 1
ATOM 1825 C CA . LYS A 1 233 ? 7.046 -1.562 -20.013 1.00 89.06 233 LYS A CA 1
ATOM 1826 C C . LYS A 1 233 ? 5.976 -0.467 -20.009 1.00 89.06 233 LYS A C 1
ATOM 1828 O O . LYS A 1 233 ? 5.648 0.041 -21.080 1.00 89.06 233 LYS A O 1
ATOM 1833 N N . ASP A 1 234 ? 5.481 -0.075 -18.837 1.00 89.88 234 ASP A N 1
ATOM 1834 C CA . ASP A 1 234 ? 4.471 0.980 -18.682 1.00 89.88 234 ASP A CA 1
ATOM 1835 C C . ASP A 1 234 ? 5.003 2.355 -19.118 1.00 89.88 234 ASP A C 1
ATOM 1837 O O . ASP A 1 234 ? 4.246 3.171 -19.635 1.00 89.88 234 ASP A O 1
ATOM 1841 N N . ILE A 1 235 ? 6.305 2.623 -18.963 1.00 92.19 235 ILE A N 1
ATOM 1842 C CA . ILE A 1 235 ? 6.945 3.827 -19.520 1.00 92.19 235 ILE A CA 1
ATOM 1843 C C . ILE A 1 235 ? 6.969 3.769 -21.052 1.00 92.19 235 ILE A C 1
ATOM 1845 O O . ILE A 1 235 ? 6.665 4.750 -21.722 1.00 92.19 235 ILE A O 1
ATOM 1849 N N . LYS A 1 236 ? 7.345 2.620 -21.620 1.00 85.94 236 LYS A N 1
ATOM 1850 C CA . LYS A 1 236 ? 7.582 2.449 -23.065 1.00 85.94 236 LYS A CA 1
ATOM 1851 C C . LYS A 1 236 ? 6.316 2.216 -23.884 1.00 85.94 236 LYS A C 1
ATOM 1853 O O . LYS A 1 236 ? 6.392 2.173 -25.109 1.00 85.94 236 LYS A O 1
ATOM 1858 N N . THR A 1 237 ? 5.171 2.065 -23.225 1.00 84.88 237 THR A N 1
ATOM 1859 C CA . THR A 1 237 ? 3.869 1.867 -23.863 1.00 84.88 237 THR A CA 1
ATOM 1860 C C . THR A 1 237 ? 3.025 3.126 -23.657 1.00 84.88 237 THR A C 1
ATOM 1862 O O . THR A 1 237 ? 2.450 3.293 -22.578 1.00 84.88 237 THR A O 1
ATOM 1865 N N . PRO A 1 238 ? 2.953 4.033 -24.650 1.00 82.12 238 PRO A N 1
ATOM 1866 C CA . PRO A 1 238 ? 2.090 5.206 -24.569 1.00 82.12 238 PRO A CA 1
ATOM 1867 C C . PRO A 1 238 ? 0.626 4.807 -24.353 1.00 82.12 238 PRO A C 1
ATOM 1869 O O . PRO A 1 238 ? 0.171 3.781 -24.861 1.00 82.12 238 PRO A O 1
ATOM 1872 N N . SER A 1 239 ? -0.111 5.632 -23.617 1.00 86.06 239 SER A N 1
ATOM 1873 C CA . SER A 1 239 ? -1.559 5.505 -23.416 1.00 86.06 239 SER A CA 1
ATOM 1874 C C . SER A 1 239 ? -2.240 6.841 -23.705 1.00 86.06 239 SER A C 1
ATOM 1876 O O . SER A 1 239 ? -1.552 7.849 -23.844 1.00 86.06 239 SER A O 1
ATOM 1878 N N . GLU A 1 240 ? -3.575 6.870 -23.755 1.00 86.12 240 GLU A N 1
ATOM 1879 C CA . GLU A 1 240 ? -4.346 8.105 -24.004 1.00 86.12 240 GLU A CA 1
ATOM 1880 C C . GLU A 1 240 ? -3.905 9.258 -23.086 1.00 86.12 240 GLU A C 1
ATOM 1882 O O . GLU A 1 240 ? -3.672 10.369 -23.556 1.00 86.12 240 GLU A O 1
ATOM 1887 N N . ASP A 1 241 ? -3.645 8.952 -21.812 1.00 87.25 241 ASP A N 1
ATOM 1888 C CA . ASP A 1 241 ? -3.250 9.941 -20.801 1.00 87.25 241 ASP A CA 1
ATOM 1889 C C . ASP A 1 241 ? -1.731 10.038 -20.565 1.00 87.25 241 ASP A C 1
ATOM 1891 O O . ASP A 1 241 ? -1.286 10.682 -19.613 1.00 87.25 241 ASP A O 1
ATOM 1895 N N . TYR A 1 242 ? -0.902 9.355 -21.365 1.00 89.38 242 TYR A N 1
ATOM 1896 C CA . TYR A 1 242 ? 0.539 9.296 -21.111 1.00 89.38 242 TYR A CA 1
ATOM 1897 C C . TYR A 1 242 ? 1.377 9.170 -22.377 1.00 89.38 242 TYR A C 1
ATOM 1899 O O . TYR A 1 242 ? 1.358 8.147 -23.063 1.00 89.38 242 TYR A O 1
ATOM 1907 N N . THR A 1 243 ? 2.206 10.185 -22.616 1.00 91.25 243 THR A N 1
ATOM 1908 C CA . THR A 1 243 ? 3.260 10.155 -23.632 1.00 91.25 243 THR A CA 1
ATOM 1909 C C . THR A 1 243 ? 4.606 10.437 -22.959 1.00 91.25 243 THR A C 1
ATOM 1911 O O . THR A 1 243 ? 4.801 11.546 -22.456 1.00 91.25 243 THR A O 1
ATOM 1914 N N . PRO A 1 244 ? 5.540 9.470 -22.926 1.00 89.94 244 PRO A N 1
ATOM 1915 C CA . PRO A 1 244 ? 6.836 9.662 -22.286 1.00 89.94 244 PRO A CA 1
ATOM 1916 C C . PRO A 1 244 ? 7.697 10.649 -23.085 1.00 89.94 244 PRO A C 1
ATOM 1918 O O . PRO A 1 244 ? 7.711 10.643 -24.318 1.00 89.94 244 PRO A O 1
ATOM 1921 N N . THR A 1 245 ? 8.470 11.480 -22.386 1.00 92.44 245 THR A N 1
ATOM 1922 C CA . THR A 1 245 ? 9.467 12.335 -23.040 1.00 92.44 245 THR A CA 1
ATOM 1923 C C . THR A 1 245 ? 10.668 11.509 -23.503 1.00 92.44 245 THR A C 1
ATOM 1925 O O . THR A 1 245 ? 10.925 10.407 -23.012 1.00 92.44 245 THR A O 1
ATOM 1928 N N . LYS A 1 246 ? 11.471 12.066 -24.418 1.00 91.81 246 LYS A N 1
ATOM 1929 C CA . LYS A 1 246 ? 12.708 11.416 -24.871 1.00 91.81 246 LYS A CA 1
ATOM 1930 C C . LYS A 1 246 ? 13.660 11.103 -23.709 1.00 91.81 246 LYS A C 1
ATOM 1932 O O . LYS A 1 246 ? 14.180 10.000 -23.637 1.00 91.81 246 LYS A O 1
ATOM 1937 N N . GLN A 1 247 ? 13.824 12.035 -22.768 1.00 92.38 247 GLN A N 1
ATOM 1938 C CA . GLN A 1 247 ? 14.683 11.842 -21.595 1.00 92.38 247 GLN A CA 1
ATOM 1939 C C . GLN A 1 247 ? 14.228 10.652 -20.736 1.00 92.38 247 GLN A C 1
ATOM 1941 O O . GLN A 1 247 ? 15.056 9.868 -20.274 1.00 92.38 247 GLN A O 1
ATOM 1946 N N . VAL A 1 248 ? 12.913 10.492 -20.557 1.00 93.25 248 VAL A N 1
ATOM 1947 C CA . VAL A 1 248 ? 12.330 9.363 -19.820 1.00 93.25 248 VAL A CA 1
ATOM 1948 C C . VAL A 1 248 ? 12.592 8.040 -20.547 1.00 93.25 248 VAL A C 1
ATOM 1950 O O . VAL A 1 248 ? 13.013 7.068 -19.920 1.00 93.25 248 VAL A O 1
ATOM 1953 N N . LEU A 1 249 ? 12.407 8.005 -21.871 1.00 91.56 249 LEU A N 1
ATOM 1954 C CA . LEU A 1 249 ? 12.677 6.817 -22.690 1.00 91.56 249 LEU A CA 1
ATOM 1955 C C . LEU A 1 249 ? 14.159 6.424 -22.694 1.00 91.56 249 LEU A C 1
ATOM 1957 O O . LEU A 1 249 ? 14.475 5.235 -22.576 1.00 91.56 249 LEU A O 1
ATOM 1961 N N . ASP A 1 250 ? 15.055 7.405 -22.801 1.00 92.06 250 ASP A N 1
ATOM 1962 C CA . ASP A 1 250 ? 16.503 7.193 -22.804 1.00 92.06 250 ASP A CA 1
ATOM 1963 C C . ASP A 1 250 ? 16.942 6.575 -21.468 1.00 92.06 250 ASP A C 1
ATOM 1965 O O . ASP A 1 250 ? 17.606 5.534 -21.444 1.00 92.06 250 ASP A O 1
ATOM 1969 N N . ARG A 1 251 ? 16.474 7.133 -20.342 1.00 94.19 251 ARG A N 1
ATOM 1970 C CA . ARG A 1 251 ? 16.797 6.606 -19.012 1.00 94.19 251 ARG A CA 1
ATOM 1971 C C . ARG A 1 251 ? 16.181 5.229 -18.750 1.00 94.19 251 ARG A C 1
ATOM 1973 O O . ARG A 1 251 ? 16.863 4.335 -18.249 1.00 94.19 251 ARG A O 1
ATOM 1980 N N . ALA A 1 252 ? 14.925 5.011 -19.138 1.00 92.25 252 ALA A N 1
ATOM 1981 C CA . ALA A 1 252 ? 14.294 3.695 -19.031 1.00 92.25 252 ALA A CA 1
ATOM 1982 C C . ALA A 1 252 ? 15.051 2.639 -19.855 1.00 92.25 252 ALA A C 1
ATOM 1984 O O . ALA A 1 252 ? 15.180 1.486 -19.439 1.00 92.25 252 ALA A O 1
ATOM 1985 N N . SER A 1 253 ? 15.585 3.016 -21.018 1.00 89.44 253 SER A N 1
ATOM 1986 C CA . SER A 1 253 ? 16.404 2.136 -21.859 1.00 89.44 253 SER A CA 1
ATOM 1987 C C . SER A 1 253 ? 17.756 1.816 -21.229 1.00 89.44 253 SER A C 1
ATOM 1989 O O . SER A 1 253 ? 18.151 0.651 -21.244 1.00 89.44 253 SER A O 1
ATOM 1991 N N . GLU A 1 254 ? 18.403 2.788 -20.585 1.00 91.69 254 GLU A N 1
ATOM 1992 C CA . GLU A 1 254 ? 19.628 2.562 -19.811 1.00 91.69 254 GLU A CA 1
ATOM 1993 C C . GLU A 1 254 ? 19.405 1.545 -18.677 1.00 91.69 254 GLU A C 1
ATOM 1995 O O . GLU A 1 254 ? 20.155 0.574 -18.554 1.00 91.69 254 GLU A O 1
ATOM 2000 N N . ILE A 1 255 ? 18.343 1.719 -17.880 1.00 91.94 255 ILE A N 1
ATOM 2001 C CA . ILE A 1 255 ? 17.986 0.780 -16.802 1.00 91.94 255 ILE A CA 1
ATOM 2002 C C . ILE A 1 255 ? 17.697 -0.613 -17.381 1.00 91.94 255 ILE A C 1
ATOM 2004 O O . ILE A 1 255 ? 18.194 -1.617 -16.866 1.00 91.94 255 ILE A O 1
ATOM 2008 N N . SER A 1 256 ? 16.941 -0.675 -18.484 1.00 88.06 256 SER A N 1
ATOM 2009 C CA . SER A 1 256 ? 16.610 -1.935 -19.165 1.00 88.06 256 SER A CA 1
ATOM 2010 C C . SER A 1 256 ? 17.871 -2.694 -19.579 1.00 88.06 256 SER A C 1
ATOM 2012 O O . SER A 1 256 ? 17.976 -3.891 -19.332 1.00 88.06 256 SER A O 1
ATOM 2014 N N . GLN A 1 257 ? 18.847 -1.997 -20.165 1.00 85.31 257 GLN A N 1
ATOM 2015 C CA . GLN A 1 257 ? 20.104 -2.597 -20.598 1.00 85.31 257 GLN A CA 1
ATOM 2016 C C . GLN A 1 257 ? 20.941 -3.086 -19.408 1.00 85.31 257 GLN A C 1
ATOM 2018 O O . GLN A 1 257 ? 21.479 -4.186 -19.454 1.00 85.31 257 GLN A O 1
ATOM 2023 N N . LYS A 1 258 ? 21.022 -2.319 -18.313 1.00 88.38 258 LYS A N 1
ATOM 2024 C CA . LYS A 1 258 ? 21.811 -2.712 -17.129 1.00 88.38 258 LYS A CA 1
ATOM 2025 C C . LYS A 1 258 ? 21.259 -3.934 -16.396 1.00 88.38 258 LYS A C 1
ATOM 2027 O O . LYS A 1 258 ? 22.032 -4.672 -15.787 1.00 88.38 258 LYS A O 1
ATOM 2032 N N . VAL A 1 259 ? 19.940 -4.127 -16.406 1.00 85.75 259 VAL A N 1
ATOM 2033 C CA . VAL A 1 259 ? 19.291 -5.212 -15.651 1.00 85.75 259 VAL A CA 1
ATOM 2034 C C . VAL A 1 259 ? 18.972 -6.424 -16.521 1.00 85.75 259 VAL A C 1
ATOM 2036 O O . VAL A 1 259 ? 19.079 -7.552 -16.042 1.00 85.75 259 VAL A O 1
ATOM 2039 N N . PHE A 1 260 ? 18.594 -6.205 -17.781 1.00 83.44 260 PHE A N 1
ATOM 2040 C CA . PHE A 1 260 ? 17.992 -7.226 -18.638 1.00 83.44 260 PHE A CA 1
ATOM 2041 C C . PHE A 1 260 ? 18.720 -7.443 -19.975 1.00 83.44 260 PHE A C 1
ATOM 2043 O O . PHE A 1 260 ? 18.127 -8.030 -20.880 1.00 83.44 260 PHE A O 1
ATOM 2050 N N . ALA A 1 261 ? 19.981 -7.012 -20.127 1.00 75.25 261 ALA A N 1
ATOM 2051 C CA . ALA A 1 261 ? 20.763 -7.263 -21.350 1.00 75.25 261 ALA A CA 1
ATOM 2052 C C . ALA A 1 261 ? 20.743 -8.744 -21.775 1.00 75.25 261 ALA A C 1
ATOM 2054 O O . ALA A 1 261 ? 20.530 -9.045 -22.949 1.00 75.25 261 ALA A O 1
ATOM 2055 N N . ASP A 1 262 ? 20.868 -9.654 -20.809 1.00 71.31 262 ASP A N 1
ATOM 2056 C CA . ASP A 1 262 ? 20.938 -11.099 -21.059 1.00 71.31 262 ASP A CA 1
ATOM 2057 C C . ASP A 1 262 ? 19.556 -11.774 -21.111 1.00 71.31 262 ASP A C 1
ATOM 2059 O O . ASP A 1 262 ? 19.450 -12.971 -21.351 1.00 71.31 262 ASP A O 1
ATOM 2063 N N . ALA A 1 263 ? 18.471 -11.026 -20.887 1.00 75.31 263 ALA A N 1
ATOM 2064 C CA . ALA A 1 263 ? 17.117 -11.581 -20.816 1.00 75.31 263 ALA A CA 1
ATOM 2065 C C . ALA A 1 263 ? 16.441 -11.726 -22.191 1.00 75.31 263 ALA A C 1
ATOM 2067 O O . ALA A 1 263 ? 15.254 -12.041 -22.256 1.00 75.31 263 ALA A O 1
ATOM 2068 N N . HIS A 1 264 ? 17.171 -11.466 -23.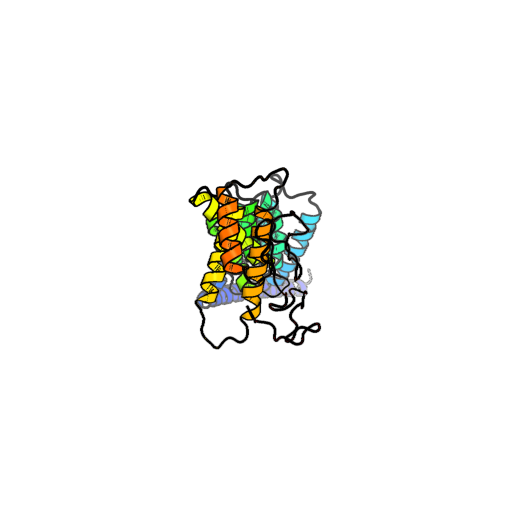284 1.00 83.69 264 HIS A N 1
ATOM 2069 C CA . HIS A 1 264 ? 16.660 -11.537 -24.657 1.00 83.69 264 HIS A CA 1
ATOM 2070 C C . HIS A 1 264 ? 15.347 -10.751 -24.845 1.00 83.69 264 HIS A C 1
ATOM 2072 O O . HIS A 1 264 ? 14.370 -11.226 -25.426 1.00 83.69 264 HIS A O 1
ATOM 2078 N N . LEU A 1 265 ? 15.335 -9.515 -24.334 1.00 82.06 265 LEU A N 1
ATOM 2079 C CA . LEU A 1 265 ? 14.219 -8.576 -24.449 1.00 82.06 265 LEU A CA 1
ATOM 2080 C C . LEU A 1 265 ? 14.524 -7.481 -25.473 1.00 82.06 265 LEU A C 1
ATOM 2082 O O . LEU A 1 265 ? 15.638 -6.958 -25.539 1.00 82.06 265 LEU A O 1
ATOM 2086 N N . CYS A 1 266 ? 13.520 -7.081 -26.250 1.00 81.94 266 CYS A N 1
ATOM 2087 C CA . CYS A 1 266 ? 13.625 -5.909 -27.104 1.00 81.94 266 CYS A CA 1
ATOM 2088 C C . CYS A 1 266 ? 13.791 -4.664 -26.228 1.00 81.94 266 CYS A C 1
ATOM 2090 O O . CYS A 1 266 ? 12.897 -4.321 -25.463 1.00 81.94 266 CYS A O 1
ATOM 2092 N N . LEU A 1 267 ? 14.896 -3.930 -26.364 1.00 76.00 267 LEU A N 1
ATOM 2093 C CA . LEU A 1 267 ? 15.118 -2.733 -25.547 1.00 76.00 267 LEU A CA 1
ATOM 2094 C C . LEU A 1 267 ? 14.130 -1.600 -25.860 1.00 76.00 267 LEU A C 1
ATOM 2096 O O . LEU A 1 267 ? 13.937 -0.739 -25.009 1.00 76.00 267 LEU A O 1
ATOM 2100 N N . ASN A 1 268 ? 13.463 -1.611 -27.018 1.00 78.31 268 ASN A N 1
ATOM 2101 C CA . ASN A 1 268 ? 12.486 -0.581 -27.377 1.00 78.31 268 ASN A CA 1
ATOM 2102 C C . ASN A 1 268 ? 11.102 -0.815 -26.742 1.00 78.31 268 ASN A C 1
ATOM 2104 O O . ASN A 1 268 ? 10.502 0.120 -26.231 1.00 78.31 268 ASN A O 1
ATOM 2108 N N . CYS A 1 269 ? 10.603 -2.057 -26.721 1.00 78.00 269 CYS A N 1
ATOM 2109 C CA . CYS A 1 269 ? 9.246 -2.363 -26.231 1.00 78.00 269 CYS A CA 1
ATOM 2110 C C . CYS A 1 269 ? 9.184 -3.414 -25.110 1.00 78.00 269 CYS A C 1
ATOM 2112 O O . CYS A 1 269 ? 8.097 -3.772 -24.660 1.00 78.00 269 CYS A O 1
ATOM 2114 N N . ILE A 1 270 ? 10.336 -3.915 -24.657 1.00 78.81 270 ILE A N 1
ATOM 2115 C CA . ILE A 1 270 ? 10.488 -4.867 -23.544 1.00 78.81 270 ILE A CA 1
ATOM 2116 C C . ILE A 1 270 ? 9.839 -6.240 -23.830 1.00 78.81 270 ILE A C 1
ATOM 2118 O O . ILE A 1 270 ? 9.704 -7.083 -22.948 1.00 78.81 270 ILE A O 1
ATOM 2122 N N . GLN A 1 271 ? 9.488 -6.517 -25.090 1.00 82.31 271 GLN A N 1
ATOM 2123 C CA . GLN A 1 271 ? 8.969 -7.821 -25.505 1.00 82.31 271 GLN A CA 1
ATOM 2124 C C . GLN A 1 271 ? 10.094 -8.855 -25.625 1.00 82.31 271 GLN A C 1
ATOM 2126 O O . GLN A 1 271 ? 11.117 -8.548 -26.250 1.00 82.31 271 GLN A O 1
ATOM 2131 N N . PRO A 1 272 ? 9.926 -10.066 -25.062 1.00 82.69 272 PRO A N 1
ATOM 2132 C CA . PRO A 1 272 ? 10.854 -11.161 -25.300 1.00 82.69 272 PRO A CA 1
ATOM 2133 C C . PRO A 1 272 ? 10.856 -11.527 -26.784 1.00 82.69 272 PRO A C 1
ATOM 2135 O O . PRO A 1 272 ? 9.805 -11.546 -27.425 1.00 82.69 272 PRO A O 1
ATOM 2138 N N . TYR A 1 273 ? 12.041 -11.801 -27.321 1.00 84.44 273 TYR A N 1
ATOM 2139 C CA . TYR A 1 273 ? 12.223 -12.205 -28.713 1.00 84.44 273 TYR A CA 1
ATOM 2140 C C . TYR A 1 273 ? 12.955 -13.547 -28.789 1.00 84.44 273 TYR A C 1
ATOM 2142 O O . TYR A 1 273 ? 13.778 -13.894 -27.936 1.00 84.44 273 TYR A O 1
ATOM 2150 N N . GLY A 1 274 ? 12.595 -14.338 -29.795 1.00 84.56 274 GLY A N 1
ATOM 2151 C CA . GLY A 1 274 ? 13.058 -15.707 -29.964 1.00 84.56 274 GLY A CA 1
ATOM 2152 C C . GLY A 1 274 ? 14.515 -15.806 -30.431 1.00 84.56 274 GLY A C 1
ATOM 2153 O O . GLY A 1 274 ? 15.083 -14.846 -30.962 1.00 84.56 274 GLY A O 1
ATOM 2154 N N . PRO A 1 275 ? 15.141 -16.985 -30.276 1.00 84.81 275 PRO A N 1
ATOM 2155 C CA . PRO A 1 275 ? 16.485 -17.215 -30.785 1.00 84.81 275 PRO A CA 1
ATOM 2156 C C . PRO A 1 275 ? 16.497 -17.103 -32.316 1.00 84.81 275 PRO A C 1
ATOM 2158 O O . PRO A 1 275 ? 15.636 -17.645 -33.009 1.00 84.81 275 PRO A O 1
ATOM 2161 N N . GLY A 1 276 ? 17.508 -16.427 -32.853 1.00 82.94 276 GLY A N 1
ATOM 2162 C CA . GLY A 1 276 ? 17.674 -16.189 -34.286 1.00 82.94 276 GLY A CA 1
ATOM 2163 C C . GLY A 1 276 ? 16.846 -15.039 -34.863 1.00 82.94 276 GLY A C 1
ATOM 2164 O O . GLY A 1 276 ? 16.989 -14.766 -36.053 1.00 82.94 276 GLY A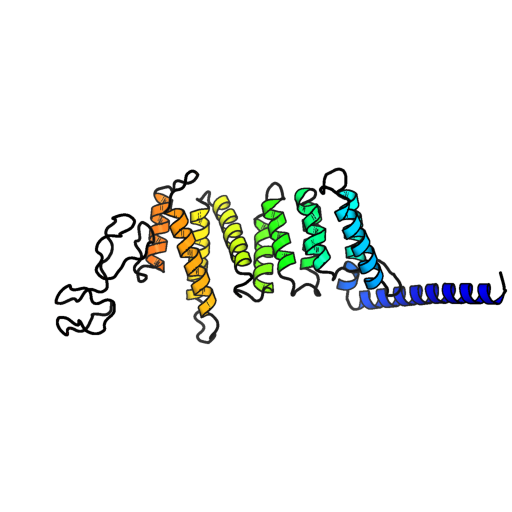 O 1
ATOM 2165 N N . GLU A 1 277 ? 16.022 -14.357 -34.065 1.00 86.06 277 GLU A N 1
ATOM 2166 C CA . GLU A 1 277 ? 15.305 -13.163 -34.516 1.00 86.06 277 GLU A CA 1
ATOM 2167 C C . GLU A 1 277 ? 16.252 -11.955 -34.595 1.00 86.06 277 GLU A C 1
ATOM 2169 O O . GLU A 1 277 ? 16.986 -11.661 -33.652 1.00 86.06 277 GLU A O 1
ATOM 2174 N N . SER A 1 278 ? 16.223 -11.247 -35.730 1.00 87.12 278 SER A N 1
ATOM 2175 C CA . SER A 1 278 ? 16.985 -10.001 -35.950 1.00 87.12 278 SER A CA 1
ATOM 2176 C C . SER A 1 278 ? 16.149 -8.738 -35.732 1.00 87.12 278 SER A C 1
ATOM 2178 O O . SER A 1 278 ? 16.698 -7.642 -35.627 1.00 87.12 278 SER A O 1
ATOM 2180 N N . PHE A 1 279 ? 14.824 -8.881 -35.658 1.00 88.75 279 PHE A N 1
ATOM 2181 C CA . PHE A 1 279 ? 13.875 -7.796 -35.425 1.00 88.75 279 PHE A CA 1
ATOM 2182 C C . PHE A 1 279 ? 12.838 -8.235 -34.396 1.00 88.75 279 PHE A C 1
ATOM 2184 O O . PHE A 1 279 ? 12.397 -9.381 -34.407 1.00 88.75 279 PHE A O 1
ATOM 2191 N N . CYS A 1 280 ? 12.424 -7.314 -33.529 1.00 86.56 280 CYS A N 1
ATOM 2192 C CA . CYS A 1 280 ? 11.332 -7.555 -32.600 1.00 86.56 280 CYS A CA 1
ATOM 2193 C C . CYS A 1 280 ? 10.012 -7.682 -33.365 1.00 86.56 280 CYS A C 1
ATOM 2195 O O . CYS A 1 280 ? 9.603 -6.755 -34.064 1.00 86.56 280 CYS A O 1
ATOM 2197 N N . THR A 1 281 ? 9.311 -8.794 -33.177 1.00 85.88 281 THR A N 1
ATOM 2198 C CA . THR A 1 281 ? 8.015 -9.067 -33.816 1.00 85.88 281 THR A CA 1
ATOM 2199 C C . THR A 1 281 ? 6.912 -8.089 -33.404 1.00 85.88 281 THR A C 1
ATOM 2201 O O . THR A 1 281 ? 5.971 -7.880 -34.164 1.00 85.88 281 THR A O 1
ATOM 2204 N N . ALA A 1 282 ? 7.032 -7.449 -32.236 1.00 85.00 282 ALA A N 1
ATOM 2205 C CA . ALA A 1 282 ? 6.031 -6.515 -31.728 1.00 85.00 282 ALA A CA 1
ATOM 2206 C C . ALA A 1 282 ? 6.195 -5.077 -32.245 1.00 85.00 282 ALA A C 1
ATOM 2208 O O . ALA A 1 282 ? 5.198 -4.411 -32.504 1.00 85.00 282 ALA A O 1
ATOM 2209 N N . CYS A 1 283 ? 7.429 -4.575 -32.375 1.00 84.75 283 CYS A N 1
ATOM 2210 C CA . CYS A 1 283 ? 7.678 -3.169 -32.736 1.00 84.75 283 CYS A CA 1
ATOM 2211 C C . CYS A 1 283 ? 8.615 -2.963 -33.936 1.00 84.75 283 CYS A C 1
ATOM 2213 O O . CYS A 1 283 ? 8.943 -1.825 -34.264 1.00 84.75 283 CYS A O 1
ATOM 2215 N N . GLY A 1 284 ? 9.101 -4.034 -34.569 1.00 83.81 284 GLY A N 1
ATOM 2216 C CA . GLY A 1 284 ? 9.963 -3.981 -35.757 1.00 83.81 284 GLY A CA 1
ATOM 2217 C C . GLY A 1 284 ? 11.382 -3.454 -35.517 1.00 83.81 284 GLY A C 1
ATOM 2218 O O . GLY A 1 284 ? 12.166 -3.352 -36.455 1.00 83.81 284 GLY A O 1
ATOM 2219 N N . THR A 1 285 ? 11.745 -3.116 -34.276 1.00 86.94 285 THR A N 1
ATOM 2220 C CA . THR A 1 285 ? 13.090 -2.616 -33.953 1.00 86.94 285 THR A CA 1
ATOM 2221 C C . THR A 1 285 ? 14.120 -3.738 -34.058 1.00 86.94 285 THR A C 1
ATOM 2223 O O . THR A 1 285 ? 13.845 -4.861 -33.635 1.00 86.94 285 THR A O 1
ATOM 2226 N N . ALA A 1 286 ? 15.306 -3.439 -34.593 1.00 85.62 286 ALA A N 1
ATOM 2227 C CA . ALA A 1 286 ? 16.413 -4.391 -34.637 1.00 85.62 286 ALA A CA 1
ATOM 2228 C C . ALA A 1 286 ? 16.803 -4.843 -33.218 1.00 85.62 286 ALA A C 1
ATOM 2230 O O . ALA A 1 286 ? 16.886 -4.027 -32.297 1.00 85.62 286 ALA A O 1
ATOM 2231 N N . VAL A 1 287 ? 17.032 -6.143 -33.044 1.00 85.75 287 VAL A N 1
ATOM 2232 C CA . VAL A 1 287 ? 17.413 -6.756 -31.762 1.00 85.75 287 VAL A CA 1
ATOM 2233 C C . VAL A 1 287 ? 18.718 -7.532 -31.905 1.00 85.75 287 VAL A C 1
ATOM 2235 O O . VAL A 1 287 ? 19.118 -7.917 -33.004 1.00 85.75 287 VAL A O 1
ATOM 2238 N N . GLN A 1 288 ? 19.413 -7.739 -30.787 1.00 83.56 288 GLN A N 1
ATOM 2239 C CA . GLN A 1 288 ? 20.657 -8.499 -30.773 1.00 83.56 288 GLN A CA 1
ATOM 2240 C C . GLN A 1 288 ? 20.364 -9.983 -31.012 1.00 83.56 288 GLN A C 1
ATOM 2242 O O . GLN A 1 288 ? 19.813 -10.665 -30.160 1.00 83.56 288 GLN A O 1
ATOM 2247 N N . VAL A 1 289 ? 20.769 -10.512 -32.160 1.00 84.19 289 VAL A N 1
ATOM 2248 C CA . VAL A 1 289 ? 20.542 -11.924 -32.478 1.00 84.19 289 VAL A CA 1
ATOM 2249 C C . VAL A 1 289 ? 21.250 -12.824 -31.456 1.00 84.19 289 VAL A C 1
ATOM 2251 O O . VAL A 1 289 ? 22.458 -12.705 -31.247 1.00 84.19 289 VAL A O 1
ATOM 2254 N N . TRP A 1 290 ? 20.509 -13.754 -30.853 1.00 84.12 290 TRP A N 1
ATOM 2255 C CA . TRP A 1 290 ? 21.039 -14.771 -29.938 1.00 84.12 290 TRP A CA 1
ATOM 2256 C C . TRP A 1 290 ? 20.653 -16.177 -30.394 1.00 84.12 290 TRP A C 1
ATOM 2258 O O . TRP A 1 290 ? 19.803 -16.364 -31.265 1.00 84.12 290 TRP A O 1
ATOM 2268 N N . GLY A 1 291 ? 21.303 -17.190 -29.820 1.00 81.44 291 GLY A N 1
ATOM 2269 C CA . GLY A 1 291 ? 20.968 -18.583 -30.098 1.00 81.44 291 GLY A CA 1
ATOM 2270 C C . GLY A 1 291 ? 21.213 -18.998 -31.550 1.00 81.44 291 GLY A C 1
ATOM 2271 O O . GLY A 1 291 ? 20.493 -19.860 -32.040 1.00 81.44 291 GLY A O 1
ATOM 2272 N N . GLN A 1 292 ? 22.202 -18.419 -32.241 1.00 84.69 292 GLN A N 1
ATOM 2273 C CA . GLN A 1 292 ? 22.670 -18.873 -33.556 1.00 84.69 292 GLN A CA 1
ATOM 2274 C C . GLN A 1 292 ? 24.024 -19.583 -33.458 1.00 84.69 292 GLN A C 1
ATOM 2276 O O . GLN A 1 292 ? 24.866 -19.262 -32.625 1.00 84.69 292 GLN 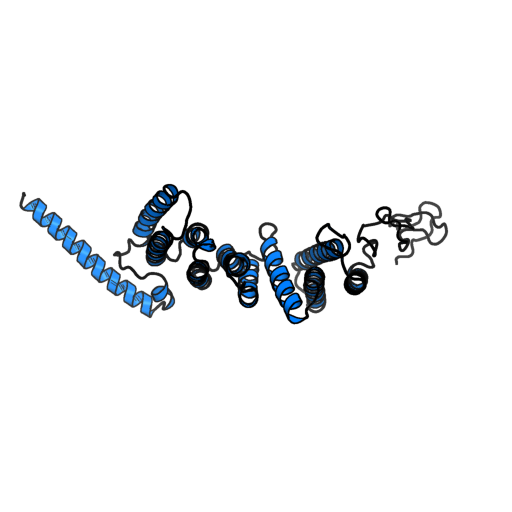A O 1
ATOM 2281 N N . CYS A 1 293 ? 24.250 -20.560 -34.335 1.00 82.94 293 CYS A N 1
ATOM 2282 C CA . CYS A 1 293 ? 25.540 -21.226 -34.448 1.00 82.94 293 CYS A CA 1
ATOM 2283 C C . CYS A 1 293 ? 26.578 -20.303 -35.100 1.00 82.94 293 CYS A C 1
ATOM 2285 O O . CYS A 1 293 ? 26.404 -19.902 -36.246 1.00 82.94 293 CYS A O 1
ATOM 2287 N N . ASN A 1 294 ? 27.722 -20.095 -34.446 1.00 81.00 294 ASN A N 1
ATOM 2288 C CA . ASN A 1 294 ? 28.814 -19.270 -34.981 1.00 81.00 294 ASN A CA 1
ATOM 2289 C C . ASN A 1 294 ? 29.384 -19.739 -36.331 1.00 81.00 294 ASN A C 1
ATOM 2291 O O . ASN A 1 294 ? 30.023 -18.952 -37.017 1.00 81.00 294 ASN A O 1
ATOM 2295 N N . LYS A 1 295 ? 29.200 -21.016 -36.702 1.00 84.69 295 LYS A N 1
ATOM 2296 C CA . LYS A 1 295 ? 29.741 -21.584 -37.949 1.00 84.69 295 LYS A CA 1
ATOM 2297 C C . LYS A 1 295 ? 28.747 -21.569 -39.107 1.00 84.69 295 LYS A C 1
ATOM 2299 O O . LYS A 1 295 ? 29.139 -21.327 -40.239 1.00 84.69 295 LYS A O 1
ATOM 2304 N N . CYS A 1 296 ? 27.489 -21.923 -38.850 1.00 86.00 296 CYS A N 1
ATOM 2305 C CA . CYS A 1 296 ? 26.488 -22.092 -39.912 1.00 86.00 296 CYS A CA 1
ATOM 2306 C C . CYS A 1 296 ? 25.317 -21.110 -39.821 1.00 86.00 296 CYS A C 1
ATOM 2308 O O . CYS A 1 296 ? 24.398 -21.211 -40.626 1.00 86.00 296 CYS A O 1
ATOM 2310 N N . HIS A 1 297 ? 25.324 -20.215 -38.828 1.00 83.69 297 HIS A N 1
ATOM 2311 C CA . HIS A 1 297 ? 24.314 -19.183 -38.558 1.00 83.69 297 HIS A CA 1
ATOM 2312 C C . HIS A 1 297 ? 22.870 -19.683 -38.397 1.00 83.69 297 HIS A C 1
ATOM 2314 O O . HIS A 1 297 ? 21.954 -18.892 -38.204 1.00 83.69 297 HIS A O 1
ATOM 2320 N N . LYS A 1 298 ? 22.651 -21.003 -38.400 1.00 84.25 298 LYS A N 1
ATOM 2321 C CA . LYS A 1 298 ? 21.358 -21.599 -38.071 1.00 84.25 298 LYS A CA 1
ATOM 2322 C C . LYS A 1 298 ? 21.046 -21.404 -36.592 1.00 84.25 298 LYS A C 1
ATOM 2324 O O . LYS A 1 298 ? 21.943 -21.491 -35.750 1.00 84.25 298 LYS A O 1
ATOM 2329 N N . THR A 1 299 ? 19.773 -21.188 -36.288 1.00 85.25 299 THR A N 1
ATOM 2330 C CA . THR A 1 299 ? 19.257 -21.096 -34.922 1.00 85.25 299 THR A CA 1
ATOM 2331 C C . THR A 1 299 ? 19.445 -22.423 -34.184 1.00 85.25 299 THR A C 1
ATOM 2333 O O . THR A 1 299 ? 19.101 -23.487 -34.697 1.00 85.25 299 THR A O 1
ATOM 2336 N N . ILE A 1 300 ? 20.003 -22.351 -32.979 1.00 81.06 300 ILE A N 1
ATOM 2337 C CA . ILE A 1 300 ? 20.338 -23.479 -32.108 1.00 81.06 300 ILE A CA 1
ATOM 2338 C C . ILE A 1 300 ? 19.712 -23.394 -30.710 1.00 81.06 300 ILE A C 1
ATOM 2340 O O . ILE A 1 300 ? 20.060 -24.225 -29.889 1.00 81.06 300 ILE A O 1
ATOM 2344 N N . ALA A 1 301 ? 18.799 -22.454 -30.430 1.00 76.38 301 ALA A N 1
ATOM 2345 C CA . ALA A 1 301 ? 17.899 -22.430 -29.255 1.00 76.38 301 ALA A CA 1
ATOM 2346 C C . ALA A 1 301 ? 18.486 -22.965 -27.918 1.00 76.38 301 ALA A C 1
ATOM 2348 O O . ALA A 1 301 ? 17.844 -23.740 -27.215 1.00 76.38 301 ALA A O 1
ATOM 2349 N N . GLY A 1 302 ? 19.725 -22.589 -27.576 1.00 72.12 302 GLY A N 1
ATOM 2350 C CA . GLY A 1 302 ? 20.393 -23.007 -26.331 1.00 72.12 302 GLY A CA 1
ATOM 2351 C C . GLY A 1 302 ? 21.037 -24.406 -26.333 1.00 72.12 302 GLY A C 1
ATOM 2352 O O . GLY A 1 302 ? 21.526 -24.857 -25.298 1.00 72.12 302 GLY A O 1
ATOM 2353 N N . ALA A 1 303 ? 21.083 -25.107 -27.468 1.00 78.00 303 ALA A N 1
ATOM 2354 C CA . ALA A 1 303 ? 21.755 -26.396 -27.599 1.00 78.00 303 ALA A CA 1
ATOM 2355 C C . ALA A 1 303 ? 23.277 -26.261 -27.417 1.00 78.00 303 ALA A C 1
ATOM 2357 O O . ALA A 1 303 ? 23.914 -25.420 -28.049 1.00 78.00 303 ALA A O 1
ATOM 2358 N N . LYS A 1 304 ? 23.881 -27.150 -26.611 1.00 80.94 304 LYS A N 1
ATOM 2359 C CA . LYS A 1 304 ? 25.342 -27.183 -26.374 1.00 80.94 304 LYS A CA 1
ATOM 2360 C C . LYS A 1 304 ? 26.158 -27.415 -27.652 1.00 80.94 304 LYS A C 1
ATOM 2362 O O . LYS A 1 304 ? 27.285 -26.941 -27.757 1.00 80.94 304 LYS A O 1
ATOM 2367 N N . TYR A 1 305 ? 25.585 -28.124 -28.622 1.00 83.38 305 TYR A N 1
ATOM 2368 C CA . TYR A 1 305 ? 26.179 -28.381 -29.930 1.00 83.38 305 TYR A CA 1
ATOM 2369 C C . TYR A 1 305 ? 25.162 -28.076 -31.022 1.00 83.38 305 TYR A C 1
ATOM 2371 O O . TYR A 1 305 ? 23.975 -28.367 -30.878 1.00 83.38 305 TYR A O 1
ATOM 2379 N N . CYS A 1 306 ? 25.631 -27.517 -32.135 1.00 83.75 306 CYS A N 1
ATOM 2380 C CA . CYS A 1 306 ? 24.786 -27.268 -33.291 1.00 83.75 306 CYS A CA 1
ATOM 2381 C C . CYS A 1 306 ? 24.328 -28.600 -33.912 1.00 83.75 306 CYS A C 1
ATOM 2383 O O . CYS A 1 306 ? 25.179 -29.352 -34.394 1.00 83.75 306 CYS A O 1
ATOM 2385 N N . PRO A 1 307 ? 23.014 -28.875 -34.006 1.00 83.94 307 PRO A N 1
ATOM 2386 C CA . PRO A 1 307 ? 22.505 -30.125 -34.575 1.00 83.94 307 PRO A CA 1
ATOM 2387 C C . PRO A 1 307 ? 22.775 -30.244 -36.083 1.00 83.94 307 PRO A C 1
ATOM 2389 O O . PRO A 1 307 ? 22.706 -31.333 -36.639 1.00 83.94 307 PRO A O 1
ATOM 2392 N N . TYR A 1 308 ? 23.105 -29.136 -36.751 1.00 86.31 308 TYR A N 1
ATOM 2393 C CA . TYR A 1 308 ? 23.337 -29.103 -38.195 1.00 86.31 308 TYR A CA 1
ATOM 2394 C C . TYR A 1 308 ? 24.805 -29.260 -38.598 1.00 86.31 308 TYR A C 1
ATOM 2396 O O . TYR A 1 308 ? 25.082 -29.633 -39.732 1.00 86.31 308 TYR A O 1
ATOM 2404 N N . CYS A 1 309 ? 25.753 -28.924 -37.719 1.00 87.88 309 CYS A N 1
ATOM 2405 C CA . CYS A 1 309 ? 27.180 -28.933 -38.070 1.00 87.88 309 CYS A CA 1
ATOM 2406 C C . CYS A 1 309 ? 28.112 -29.405 -36.945 1.00 87.88 309 CYS A C 1
ATOM 2408 O O . CYS A 1 309 ? 29.331 -29.293 -37.082 1.00 87.88 309 CYS A O 1
ATOM 2410 N N . GLY A 1 310 ? 27.562 -29.870 -35.818 1.00 81.56 310 GLY A N 1
ATOM 2411 C CA . GLY A 1 310 ? 28.302 -30.424 -34.680 1.00 81.56 310 GLY A CA 1
ATOM 2412 C C . GLY A 1 310 ? 29.170 -29.426 -33.908 1.00 81.56 310 GLY A C 1
ATOM 2413 O O . GLY A 1 310 ? 29.848 -29.810 -32.963 1.00 81.56 310 GLY A O 1
ATOM 2414 N N . THR A 1 311 ? 29.179 -28.146 -34.290 1.00 86.00 311 THR A N 1
ATOM 2415 C CA . THR A 1 311 ? 30.032 -27.131 -33.652 1.00 86.00 311 THR A CA 1
ATOM 2416 C C . THR A 1 311 ? 29.493 -26.788 -32.264 1.00 86.00 311 THR A C 1
ATOM 2418 O O . THR A 1 311 ? 28.294 -26.545 -32.126 1.00 86.00 311 THR A O 1
ATOM 2421 N N . ALA A 1 312 ? 30.363 -26.763 -31.250 1.00 76.94 312 ALA A N 1
ATOM 2422 C CA . ALA A 1 312 ? 30.002 -26.353 -29.895 1.00 76.94 312 ALA A CA 1
ATOM 2423 C C . ALA A 1 312 ? 29.465 -24.912 -29.898 1.00 76.94 312 ALA A C 1
ATOM 2425 O O . ALA A 1 312 ? 30.034 -24.036 -30.555 1.00 76.94 312 ALA A O 1
ATOM 2426 N N . ALA A 1 313 ? 28.355 -24.672 -29.203 1.00 66.88 313 ALA A N 1
ATOM 2427 C CA . ALA A 1 313 ? 27.812 -23.330 -29.055 1.00 66.88 313 ALA A CA 1
ATOM 2428 C C . ALA A 1 313 ? 28.798 -22.484 -28.243 1.00 66.88 313 ALA A C 1
ATOM 2430 O O . ALA A 1 313 ? 29.203 -22.885 -27.152 1.00 66.88 313 ALA A O 1
ATOM 2431 N N . ALA A 1 314 ? 29.197 -21.321 -28.765 1.00 54.81 314 ALA A N 1
ATOM 2432 C CA . ALA A 1 314 ? 29.869 -20.347 -27.922 1.00 54.81 314 ALA A CA 1
ATOM 2433 C C . ALA A 1 314 ? 28.823 -19.806 -26.952 1.00 54.81 314 ALA A C 1
ATOM 2435 O O . ALA A 1 314 ? 27.882 -19.133 -27.363 1.00 54.81 314 ALA A O 1
ATOM 2436 N N . THR A 1 315 ? 28.978 -20.134 -25.677 1.00 45.44 315 THR A N 1
ATOM 2437 C CA . THR A 1 315 ? 28.299 -19.430 -24.597 1.00 45.44 315 THR A CA 1
ATOM 2438 C C . THR A 1 315 ? 28.773 -17.980 -24.611 1.00 45.44 315 THR A C 1
ATOM 2440 O O . THR A 1 315 ? 29.912 -17.695 -24.234 1.00 45.44 315 THR A O 1
ATOM 2443 N N . LYS A 1 316 ? 27.918 -17.082 -25.089 1.00 39.78 316 LYS A N 1
ATOM 2444 C CA . LYS A 1 316 ? 27.843 -15.706 -24.612 1.00 39.78 316 LYS A CA 1
ATOM 2445 C C . LYS A 1 316 ? 26.414 -15.474 -24.174 1.00 39.78 316 LYS A C 1
ATOM 2447 O O . LYS A 1 316 ? 25.522 -15.774 -24.999 1.00 39.78 316 LYS A O 1
#

Radius of gyration: 29.9 Å; chains: 1; bounding box: 72×48×92 Å

Sequence (316 aa):
MKKGTIIHVVVMVVAVIAGTMLAIKLNNDQRALIPEKAELAAIPVGGFHKFAADVEWMLFVNYMGSLSTVDESNVEDVIGRLERLIALDPNLDKLYKDGVSSIAIQDPEKSIELLKKACNNSQLQNNSEIPFYTGFVMVQHLKPANYKEAVDYFKMAAERSGGLQEMKRHYWGYYYRTRAKLLAQAENMDERLALAEILYNELQSERFTGSAGAAGMDGSSIDIKDRLFRALKDIKTPSEDYTPTKQVLDRASEISQKVFADAHLCLNCIQPYGPGESFCTACGTAVQVWGQCNKCHKTIAGAKYCPYCGTAAATK

Organism: NCBI:txid172901

Foldseek 3Di:
DPPVVVVVVVVVVVVQVVLLVVQVVVQVVVCVVPVLSVVFADDSRSPCLVVVLVVLVVVLVVVVVVDPADAPVCLVVLLVSLVSSRNSGVLPPVSLVPSLVRCLQHCVPSNLVSLVSSCPDPSCQLPLVSLQVSLVSQQPRDVVRDLPVSLVSLVSSCVSPVHVDPVPVVSVVSNLLSQLVVVCVVVVDDSLLSSLVSLLVVLVVVVPPPPPDDPPPPVPNVSSVVSNLVSLLVLLDADPPDDHDPVSLVVSLVSCCVRCVPVCADSRRRHHDAALDQADPPPRHGGDHHQAAPPPRDHRRPDQADPVPRHGRPDD

InterPro domains:
  IPR011990 Tetratricopeptide-like helical domain superfamily [G3DSA:1.25.40.10] (85-240)

pLDDT: mean 83.1, std 15.04, range [29.44, 97.5]

Secondary structure (DSSP, 8-state):
--HHHHHHHHHHHHHHHHHHHHHHHHHHHHHHH-THHHHH-----TTTHHHHHHHHHHHHHHHHHH-SS--TTTHHHHHHHHHHHHHH-TT-HHIIIIIGGGGTTT-HHHHHHHHHHHHT-GGGTT-SHHHHHHHHHHHHTSSS--HHHHHHHHHHHHHHTTSS-GGGTHHHHHHHHHHHHHHHHHHT--HHHHHHHHHHHHHHHHHH---TT-TT-HHHHHHHHHHHHHHHHHHHS-BTTB---HHHHHHHHHHHHHHHGGGTB-TTT--B--TT-SB-TTT--B----SB-TTT--B-TT-SB-TTT-PBP---